Protein AF-A0A519V2R1-F1 (afdb_monomer_lite)

Foldseek 3Di:
DDPQQKAKDWDWDAPPVRDTWIKIWIWGKDWDWDDDPNAIWTKIKTFTHDIDTPDDDDPVPDDAFGKIWMWTDHPPDDATDTDWIWGQDPVRDIDIDDDPDDDFDALVRPDLVNVVSHDPCPDPVNCLSPPDDPDDDDPPDDDDDDDDDDDDDDDDDPPRPDPDLVAEAEAEEEAFALPPPPQNLLSVLVCVVVLVVVVLLCVLQVHHYHYHYQYDPSQFPVSVVCSLQVDAHAQQYEYEYEYDDAWEAEPVPVVQFWTWRASDPDPPDDRVVTTDTLVNSVVSNQPHNYFYYEAEYQYEHEHDRDDAEEDDDDRHHDHYNYGDRSNVSCCPNRPHGDYHHYYQYTHRGHWYAHNPRRTPRD

pLDDT: mean 84.49, std 18.53, range [26.02, 98.88]

Sequence (362 aa):
RYENKTGFIRVKYYNTKKQYRVVNMDFVEEESKRDINGVLYDALKFVGKNPSFILGGDEETEAYNPDYIWFCKLPSQKDYRPWGVTSPDADGSVTQGTIISVKILNTSELTESYVHSFFRTDEAFYINLFKKPTAILTSNKPNTTPTKPNTNLNKPNTSSTTQTTTGASLKLIIVANTLDARIGVTCQLDIDRVKKTFKDIAVALNLNFVYTEVKGVEFNKTNLLNAVNNVTSKNSDIIVFCYTGHGYHFENDMQNPYPQMDMRTSPKQDAAANTVNVTEVYGKLKTQSAHLKLILTDCCNTILDEQKMFSKSFASTMRSNIQWSKSNCENLFLRQSGVVVASAASIGEIARCNLEYGGYFL

Structure (mmCIF, N/CA/C/O backbone):
data_AF-A0A519V2R1-F1
#
_entry.id   AF-A0A519V2R1-F1
#
loop_
_atom_site.group_PDB
_atom_site.id
_atom_site.type_symbol
_atom_site.label_atom_id
_atom_site.label_alt_id
_atom_site.label_comp_id
_atom_site.label_asym_id
_atom_site.label_entity_id
_atom_site.label_seq_id
_atom_site.pdbx_PDB_ins_code
_atom_site.Cartn_x
_atom_site.Cartn_y
_atom_site.Cartn_z
_atom_site.occupancy
_atom_site.B_iso_or_equiv
_atom_site.auth_seq_id
_atom_site.auth_comp_id
_atom_site.auth_asym_id
_atom_site.auth_atom_id
_atom_site.pdbx_PDB_model_num
ATOM 1 N N . ARG A 1 1 ? -2.154 -4.024 14.558 1.00 78.25 1 ARG A N 1
ATOM 2 C CA . ARG A 1 1 ? -0.722 -4.332 14.353 1.00 78.25 1 ARG A CA 1
ATOM 3 C C . ARG A 1 1 ? -0.227 -3.470 13.212 1.00 78.25 1 ARG A C 1
ATOM 5 O O . ARG A 1 1 ? -0.861 -3.471 12.165 1.00 78.25 1 ARG A O 1
ATOM 12 N N . TYR A 1 2 ? 0.837 -2.729 13.448 1.00 78.06 2 TYR A N 1
ATOM 13 C CA . TYR A 1 2 ? 1.528 -1.881 12.492 1.00 78.06 2 TYR A CA 1
ATOM 14 C C . TYR A 1 2 ? 2.815 -2.581 12.034 1.00 78.06 2 TYR A C 1
ATOM 16 O O . TYR A 1 2 ? 3.274 -3.531 12.670 1.00 78.06 2 TYR A O 1
ATOM 24 N N . GLU A 1 3 ? 3.400 -2.125 10.929 1.00 68.25 3 GLU A N 1
ATOM 25 C CA . GLU A 1 3 ? 4.590 -2.752 10.329 1.00 68.25 3 GLU A CA 1
ATOM 26 C C . GLU A 1 3 ? 5.854 -2.585 11.178 1.00 68.25 3 GLU A C 1
ATOM 28 O O . GLU A 1 3 ? 6.748 -3.425 11.151 1.00 68.25 3 GLU A O 1
ATOM 33 N N . ASN A 1 4 ? 5.895 -1.553 12.020 1.00 76.50 4 ASN A N 1
ATOM 34 C CA . ASN A 1 4 ? 6.987 -1.285 12.954 1.00 76.50 4 ASN A CA 1
ATOM 35 C C . ASN A 1 4 ? 6.969 -2.191 14.206 1.00 76.50 4 ASN A C 1
ATOM 37 O O . ASN A 1 4 ? 7.526 -1.807 15.231 1.00 76.50 4 ASN A O 1
ATOM 41 N N . LYS A 1 5 ? 6.308 -3.358 14.152 1.00 87.56 5 LYS A N 1
ATOM 42 C CA . LYS A 1 5 ? 6.183 -4.310 15.273 1.00 87.56 5 LYS A CA 1
ATOM 43 C C . LYS A 1 5 ? 5.445 -3.758 16.500 1.00 87.56 5 LYS A C 1
ATOM 45 O O . LYS A 1 5 ? 5.609 -4.272 17.603 1.00 87.56 5 LYS A O 1
ATOM 50 N N . THR A 1 6 ? 4.605 -2.741 16.319 1.00 91.69 6 THR A N 1
ATOM 51 C CA . THR A 1 6 ? 3.750 -2.204 17.388 1.00 91.69 6 THR A CA 1
ATOM 52 C C . THR A 1 6 ? 2.267 -2.331 17.047 1.00 91.69 6 THR A C 1
ATOM 54 O O . THR A 1 6 ? 1.880 -2.798 15.972 1.00 91.69 6 THR A O 1
ATOM 57 N N . GLY A 1 7 ? 1.392 -1.946 17.962 1.00 91.62 7 GLY A N 1
ATOM 58 C CA . GLY A 1 7 ? -0.043 -1.889 17.725 1.00 91.62 7 GLY A CA 1
ATOM 59 C C . GLY A 1 7 ? -0.798 -1.675 19.020 1.00 91.62 7 GLY A C 1
ATOM 60 O O . GLY A 1 7 ? -0.204 -1.285 20.015 1.00 91.62 7 GLY A O 1
ATOM 61 N N . PHE A 1 8 ? -2.095 -1.970 19.001 1.00 94.19 8 PHE A N 1
ATOM 62 C CA . PHE A 1 8 ? -2.920 -1.973 20.200 1.00 94.19 8 PHE A CA 1
ATOM 63 C C . PHE A 1 8 ? -3.761 -3.252 20.291 1.00 94.19 8 PHE A C 1
ATOM 65 O O . PHE A 1 8 ? -4.047 -3.901 19.277 1.00 94.19 8 PHE A O 1
ATOM 72 N N . ILE A 1 9 ? -4.150 -3.597 21.515 1.00 94.69 9 ILE A N 1
ATOM 73 C CA . ILE A 1 9 ? -5.077 -4.667 21.884 1.00 94.69 9 ILE A CA 1
ATOM 74 C C . ILE A 1 9 ? -6.213 -4.029 22.688 1.00 94.69 9 ILE A C 1
ATOM 76 O O . ILE A 1 9 ? -5.981 -3.127 23.494 1.00 94.69 9 ILE A O 1
ATOM 80 N N . ARG A 1 10 ? -7.446 -4.506 22.484 1.00 94.44 10 ARG A N 1
ATOM 81 C CA . ARG A 1 10 ? -8.581 -4.157 23.345 1.00 94.44 10 ARG A CA 1
ATOM 82 C C . ARG A 1 10 ? -9.112 -5.380 24.051 1.00 94.44 10 ARG A C 1
ATOM 84 O O . ARG A 1 10 ? -9.439 -6.372 23.400 1.00 94.44 10 ARG A O 1
ATOM 91 N N . VAL A 1 11 ? -9.227 -5.279 25.368 1.00 94.31 11 VAL A N 1
ATOM 92 C CA . VAL A 1 11 ? -9.716 -6.361 26.215 1.00 94.31 11 VAL A CA 1
ATOM 93 C C . VAL A 1 11 ? -11.026 -5.943 26.850 1.00 94.31 11 VAL A C 1
ATOM 95 O O . VAL A 1 11 ? -11.118 -4.937 27.549 1.00 94.31 11 VAL A O 1
ATOM 98 N N . LYS A 1 12 ? -12.049 -6.746 26.583 1.00 93.69 12 LYS A N 1
ATOM 99 C CA . LYS A 1 12 ? -13.360 -6.674 27.214 1.00 93.69 12 LYS A CA 1
ATOM 100 C C . LYS A 1 12 ? -13.409 -7.739 28.299 1.00 93.69 12 LYS A C 1
ATOM 102 O O . LYS A 1 12 ? -13.231 -8.915 27.987 1.00 93.69 12 LYS A O 1
ATOM 107 N N . TYR A 1 13 ? -13.687 -7.353 29.540 1.00 91.94 13 TYR A N 1
ATOM 108 C CA . TYR A 1 13 ? -13.748 -8.297 30.655 1.00 91.94 13 TYR A CA 1
ATOM 109 C C . TYR A 1 13 ? -14.750 -7.868 31.733 1.00 91.94 13 TYR A C 1
ATOM 111 O O . TYR A 1 13 ? -15.315 -6.773 31.697 1.00 91.94 13 TYR A O 1
ATOM 119 N N . TYR A 1 14 ? -14.982 -8.770 32.686 1.00 91.06 14 TYR A N 1
ATOM 120 C CA . TYR A 1 14 ? -15.698 -8.481 33.923 1.00 91.06 14 TYR A CA 1
ATOM 121 C C . TYR A 1 14 ? -14.719 -8.588 35.088 1.00 91.06 14 TYR A C 1
ATOM 123 O O . TYR A 1 14 ? -14.021 -9.594 35.206 1.00 91.06 14 TYR A O 1
ATOM 131 N N . ASN A 1 15 ? -14.663 -7.565 35.941 1.00 87.75 15 ASN A N 1
ATOM 132 C CA . ASN A 1 15 ? -13.827 -7.615 37.142 1.00 87.75 15 ASN A CA 1
ATOM 133 C C . ASN A 1 15 ? -14.419 -8.572 38.199 1.00 87.75 15 ASN A C 1
ATOM 135 O O . ASN A 1 15 ? -15.508 -9.131 38.035 1.00 87.75 15 ASN A O 1
ATOM 139 N N . THR A 1 16 ? -13.731 -8.730 39.331 1.00 86.12 16 THR A N 1
ATOM 140 C CA . THR A 1 16 ? -14.173 -9.585 40.451 1.00 86.12 16 THR A CA 1
ATOM 141 C C . THR A 1 16 ? -15.534 -9.179 41.030 1.00 86.12 16 THR A C 1
ATOM 143 O O . THR A 1 16 ? -16.254 -10.016 41.571 1.00 86.12 16 THR A O 1
ATOM 146 N N . LYS A 1 17 ? -15.936 -7.916 40.851 1.00 89.00 17 LYS A N 1
ATOM 147 C CA . LYS A 1 17 ? -17.248 -7.372 41.234 1.00 89.00 17 LYS A CA 1
ATOM 148 C C . LYS A 1 17 ? -18.313 -7.542 40.137 1.00 89.00 17 LYS A C 1
ATOM 150 O O . LYS A 1 17 ? -19.390 -6.961 40.244 1.00 89.00 17 LYS A O 1
ATOM 155 N N . LYS A 1 18 ? -18.032 -8.315 39.079 1.00 90.62 18 LYS A N 1
ATOM 156 C CA . LYS A 1 18 ? -18.889 -8.520 37.892 1.00 90.62 18 LYS A CA 1
ATOM 157 C C . LYS A 1 18 ? -19.226 -7.232 37.141 1.00 90.62 18 LYS A C 1
ATOM 159 O O . LYS A 1 18 ? -20.238 -7.155 36.445 1.00 90.62 18 LYS A O 1
ATOM 164 N N . GLN A 1 19 ? -18.386 -6.213 37.262 1.00 89.75 19 GLN A N 1
ATOM 165 C CA . GLN A 1 19 ? -18.579 -4.962 36.552 1.00 89.75 19 GLN A CA 1
ATOM 166 C C . GLN A 1 19 ? -17.915 -5.041 35.185 1.00 89.75 19 GLN A C 1
ATOM 168 O O . GLN A 1 19 ? -16.796 -5.534 35.047 1.00 89.75 19 GLN A O 1
ATOM 173 N N . TYR A 1 20 ? -18.628 -4.539 34.183 1.00 90.38 20 TYR A N 1
ATOM 174 C CA . TYR A 1 20 ? -18.157 -4.497 32.811 1.00 90.38 20 TYR A CA 1
ATOM 175 C C . TYR A 1 20 ? -17.004 -3.501 32.653 1.00 90.38 20 TYR A C 1
ATOM 177 O O . TYR A 1 20 ? -17.078 -2.383 33.179 1.00 90.38 20 TYR A O 1
ATOM 185 N N . ARG A 1 21 ? -15.951 -3.913 31.943 1.00 92.50 21 ARG A N 1
ATOM 186 C CA . ARG A 1 21 ? -14.757 -3.108 31.680 1.00 92.50 21 ARG A CA 1
ATOM 187 C C . ARG A 1 21 ? -14.255 -3.306 30.257 1.00 92.50 21 ARG A C 1
ATOM 189 O O . ARG A 1 21 ? -14.349 -4.403 29.698 1.00 92.50 21 ARG A O 1
ATOM 196 N N . VAL A 1 22 ? -13.680 -2.243 29.703 1.00 94.44 22 VAL A N 1
ATOM 197 C CA . VAL A 1 22 ? -12.947 -2.281 28.436 1.00 94.44 22 VAL A CA 1
ATOM 198 C C . VAL A 1 22 ? -11.629 -1.543 28.612 1.00 94.44 22 VAL A C 1
ATOM 200 O O . VAL A 1 22 ? -11.628 -0.380 29.008 1.00 94.44 22 VAL A O 1
ATOM 203 N N . VAL A 1 23 ? -10.524 -2.211 28.295 1.00 94.50 23 VAL A N 1
ATOM 204 C CA . VAL A 1 23 ? -9.164 -1.669 28.386 1.00 94.50 23 VAL A CA 1
ATOM 205 C C . VAL A 1 23 ? -8.539 -1.619 27.001 1.00 94.50 23 VAL A C 1
ATOM 207 O O . VAL A 1 23 ? -8.662 -2.563 26.218 1.00 94.50 23 VAL A O 1
ATOM 210 N N . ASN A 1 24 ? -7.871 -0.511 26.707 1.00 95.12 24 ASN A N 1
ATOM 211 C CA . ASN A 1 24 ? -6.932 -0.363 25.609 1.00 95.12 24 ASN A CA 1
ATOM 212 C C . ASN A 1 24 ? -5.519 -0.598 26.135 1.00 95.12 24 ASN A C 1
ATOM 214 O O . ASN A 1 24 ? -5.181 -0.105 27.201 1.00 95.12 24 ASN A O 1
ATOM 218 N N . MET A 1 25 ? -4.674 -1.280 25.377 1.00 95.56 25 MET A N 1
ATOM 219 C CA . MET A 1 25 ? -3.240 -1.332 25.654 1.00 95.56 25 MET A CA 1
ATOM 220 C C . MET A 1 25 ? -2.474 -1.287 24.340 1.00 95.56 25 MET A C 1
ATOM 222 O O . MET A 1 25 ? -2.908 -1.879 23.349 1.00 95.56 25 MET A O 1
ATOM 226 N N . ASP A 1 26 ? -1.334 -0.610 24.333 1.00 96.50 26 ASP A N 1
ATOM 227 C CA . ASP A 1 26 ? -0.376 -0.729 23.240 1.00 96.50 26 ASP A CA 1
ATOM 228 C C . ASP A 1 26 ? 0.306 -2.097 23.311 1.00 96.50 26 ASP A C 1
ATOM 230 O O . ASP A 1 26 ? 0.249 -2.780 24.333 1.00 96.50 26 ASP A O 1
ATOM 234 N N . PHE A 1 27 ? 0.984 -2.518 22.249 1.00 96.25 27 PHE A N 1
ATOM 235 C CA . PHE A 1 27 ? 1.892 -3.654 22.334 1.00 96.25 27 PHE A CA 1
ATOM 236 C C . PHE A 1 27 ? 3.161 -3.459 21.521 1.00 96.25 27 PHE A C 1
ATOM 238 O O . PHE A 1 27 ? 3.173 -2.747 20.514 1.00 96.25 27 PHE A O 1
ATOM 245 N N . VAL A 1 28 ? 4.204 -4.175 21.939 1.00 96.06 28 VAL A N 1
ATOM 246 C CA . VAL A 1 28 ? 5.404 -4.445 21.141 1.00 96.06 28 VAL A CA 1
ATOM 247 C C . VAL A 1 28 ? 5.453 -5.934 20.826 1.00 96.06 28 VAL A C 1
ATOM 249 O O . VAL A 1 28 ? 5.119 -6.776 21.659 1.00 96.06 28 VAL A O 1
ATOM 252 N N . GLU A 1 29 ? 5.818 -6.262 19.598 1.00 94.31 29 GLU A N 1
ATOM 253 C CA . GLU A 1 29 ? 5.931 -7.631 19.124 1.00 94.31 29 GLU A CA 1
ATOM 254 C C . GLU A 1 29 ? 7.329 -8.209 19.356 1.00 94.31 29 GLU A C 1
ATOM 256 O O . GLU A 1 29 ? 8.341 -7.614 18.984 1.00 94.31 29 GLU A O 1
ATOM 261 N N . GLU A 1 30 ? 7.362 -9.419 19.909 1.00 93.88 30 GLU A N 1
ATOM 262 C CA . GLU A 1 30 ? 8.569 -10.207 20.135 1.00 93.88 30 GLU A CA 1
ATOM 263 C C . GLU A 1 30 ? 8.452 -11.577 19.454 1.00 93.88 30 GLU A C 1
ATOM 265 O O . GLU A 1 30 ? 7.461 -12.293 19.616 1.00 93.88 30 GLU A O 1
ATOM 270 N N . GLU A 1 31 ? 9.487 -11.961 18.710 1.00 91.25 31 GLU A N 1
ATOM 271 C CA . GLU A 1 31 ? 9.606 -13.272 18.067 1.00 91.25 31 GLU A CA 1
ATOM 272 C C . GLU A 1 31 ? 10.554 -14.160 18.882 1.00 91.25 31 GLU A C 1
ATOM 274 O O . GLU A 1 31 ? 11.609 -13.719 19.334 1.00 91.25 31 GLU A O 1
ATOM 279 N N . SER A 1 32 ? 10.186 -15.423 19.080 1.00 90.50 32 SER A N 1
ATOM 280 C CA . SER A 1 32 ? 10.982 -16.401 19.828 1.00 90.50 32 SER A CA 1
ATOM 281 C C . SER A 1 32 ? 10.742 -17.821 19.310 1.00 90.50 32 SER A C 1
ATOM 283 O O . SER A 1 32 ? 9.918 -18.048 18.423 1.00 90.50 32 SER A O 1
ATOM 285 N N . LYS A 1 33 ? 11.468 -18.795 19.861 1.00 89.00 33 LYS A N 1
ATOM 286 C CA . LYS A 1 33 ? 11.183 -20.223 19.686 1.00 89.00 33 LYS A CA 1
ATOM 287 C C . LYS A 1 33 ? 10.623 -20.774 20.993 1.00 89.00 33 LYS A C 1
ATOM 289 O O . LYS A 1 33 ? 11.124 -20.424 22.060 1.00 89.00 33 LYS A O 1
ATOM 294 N N . ARG A 1 34 ? 9.618 -21.646 20.922 1.00 83.06 34 ARG A N 1
ATOM 295 C CA . ARG A 1 34 ? 9.102 -22.375 22.091 1.00 83.06 34 ARG A CA 1
ATOM 296 C C . ARG A 1 34 ? 9.104 -23.870 21.841 1.00 83.06 34 ARG A C 1
ATOM 298 O O . ARG A 1 34 ? 8.565 -24.314 20.835 1.00 83.06 34 ARG A O 1
ATOM 305 N N . ASP A 1 35 ? 9.643 -24.626 22.786 1.00 84.12 35 ASP A N 1
ATOM 306 C CA . ASP A 1 35 ? 9.401 -26.062 22.859 1.00 84.12 35 ASP A CA 1
ATOM 307 C C . ASP A 1 35 ? 8.054 -26.299 23.550 1.00 84.12 35 ASP A C 1
ATOM 309 O O . ASP A 1 35 ? 7.806 -25.786 24.645 1.00 84.12 35 ASP A O 1
ATOM 313 N N . ILE A 1 36 ? 7.161 -27.020 22.876 1.00 78.00 36 ILE A N 1
ATOM 314 C CA . ILE A 1 36 ? 5.896 -27.475 23.441 1.00 78.00 36 ILE A CA 1
ATOM 315 C C . ILE A 1 36 ? 5.816 -28.977 23.180 1.00 78.00 36 ILE A C 1
ATOM 317 O O . ILE A 1 36 ? 5.598 -29.405 22.044 1.00 78.00 36 ILE A O 1
ATOM 321 N N . ASN A 1 37 ? 5.977 -29.767 24.243 1.00 82.69 37 ASN A N 1
ATOM 322 C CA . ASN A 1 37 ? 5.945 -31.231 24.214 1.00 82.69 37 ASN A CA 1
ATOM 323 C C . ASN A 1 37 ? 6.949 -31.853 23.219 1.00 82.69 37 ASN A C 1
ATOM 325 O O . ASN A 1 37 ? 6.609 -32.797 22.507 1.00 82.69 37 ASN A O 1
ATOM 329 N N . GLY A 1 38 ? 8.174 -31.320 23.144 1.00 83.00 38 GLY A N 1
ATOM 330 C CA . GLY A 1 38 ? 9.246 -31.827 22.280 1.00 83.00 38 GLY A CA 1
ATOM 331 C C . GLY A 1 38 ? 9.153 -31.370 20.823 1.00 83.00 38 GLY A C 1
ATOM 332 O O . GLY A 1 38 ? 9.919 -31.831 19.978 1.00 83.00 38 GLY A O 1
ATOM 333 N N . VAL A 1 39 ? 8.213 -30.475 20.505 1.00 83.88 39 VAL A N 1
ATOM 334 C CA . VAL A 1 39 ? 8.088 -29.855 19.184 1.00 83.88 39 VAL A CA 1
ATOM 335 C C . VAL A 1 39 ? 8.449 -28.381 19.299 1.00 83.88 39 VAL A C 1
ATOM 337 O O . VAL A 1 39 ? 7.884 -27.654 20.115 1.00 83.88 39 VAL A O 1
ATOM 340 N N . LEU A 1 40 ? 9.379 -27.931 18.456 1.00 87.88 40 LEU A N 1
ATOM 341 C CA . LEU A 1 40 ? 9.816 -26.541 18.415 1.00 87.88 40 LEU A CA 1
ATOM 342 C C . LEU A 1 40 ? 8.891 -25.708 17.516 1.00 87.88 40 LEU A C 1
ATOM 344 O O . LEU A 1 40 ? 8.848 -25.894 16.299 1.00 87.88 40 LEU A O 1
ATOM 348 N N . TYR A 1 41 ? 8.188 -24.759 18.119 1.00 88.81 41 TYR A N 1
ATOM 349 C CA . TYR A 1 41 ? 7.324 -23.798 17.447 1.00 88.81 41 TYR A CA 1
ATOM 350 C C . TYR A 1 41 ? 8.047 -22.471 17.253 1.00 88.81 41 TYR A C 1
ATOM 352 O O . TYR A 1 41 ? 8.799 -22.016 18.122 1.00 88.81 41 TYR A O 1
ATOM 360 N N . ASP A 1 42 ? 7.739 -21.800 16.146 1.00 91.38 42 ASP A N 1
ATOM 361 C CA . ASP A 1 42 ? 7.906 -20.355 16.086 1.00 91.38 42 ASP A CA 1
ATOM 362 C C . ASP A 1 42 ? 6.845 -19.712 16.977 1.00 91.38 42 ASP A C 1
ATOM 364 O O . ASP A 1 42 ? 5.658 -20.030 16.871 1.00 91.38 42 ASP A O 1
ATOM 368 N N . ALA A 1 43 ? 7.262 -18.802 17.849 1.00 92.56 43 ALA A N 1
ATOM 369 C CA . ALA A 1 43 ? 6.383 -18.081 18.752 1.00 92.56 43 ALA A CA 1
ATOM 370 C C . ALA A 1 43 ? 6.440 -16.578 18.469 1.00 92.56 43 ALA A C 1
ATOM 372 O O . ALA A 1 43 ? 7.507 -15.996 18.285 1.00 92.56 43 ALA A O 1
ATOM 373 N N . LEU A 1 44 ? 5.265 -15.963 18.456 1.00 93.44 44 LEU A N 1
ATOM 374 C CA . LEU A 1 44 ? 5.058 -14.529 18.353 1.00 93.44 44 LEU A CA 1
ATOM 375 C C . LEU A 1 44 ? 4.324 -14.081 19.611 1.00 93.44 44 LEU A C 1
ATOM 377 O O . LEU A 1 44 ? 3.300 -14.663 19.971 1.00 93.44 44 LEU A O 1
ATOM 381 N N . LYS A 1 45 ? 4.835 -13.060 20.284 1.00 94.12 45 LYS A N 1
ATOM 382 C CA . LYS A 1 45 ? 4.247 -12.510 21.502 1.00 94.12 45 LYS A CA 1
ATOM 383 C C . LYS A 1 45 ? 3.958 -11.033 21.293 1.00 94.12 45 LYS A C 1
ATOM 385 O O . LYS A 1 45 ? 4.865 -10.271 20.976 1.00 94.12 45 LYS A O 1
ATOM 390 N N . PHE A 1 46 ? 2.716 -10.621 21.511 1.00 95.75 46 PHE A N 1
ATOM 391 C CA . PHE A 1 46 ? 2.368 -9.211 21.659 1.00 95.75 46 PHE A CA 1
ATOM 392 C C . PHE A 1 46 ? 2.428 -8.863 23.138 1.00 95.75 46 PHE A C 1
ATOM 394 O O . PHE A 1 46 ? 1.598 -9.333 23.911 1.00 95.75 46 PHE A O 1
ATOM 401 N N . VAL A 1 47 ? 3.437 -8.089 23.528 1.00 95.62 47 VAL A N 1
A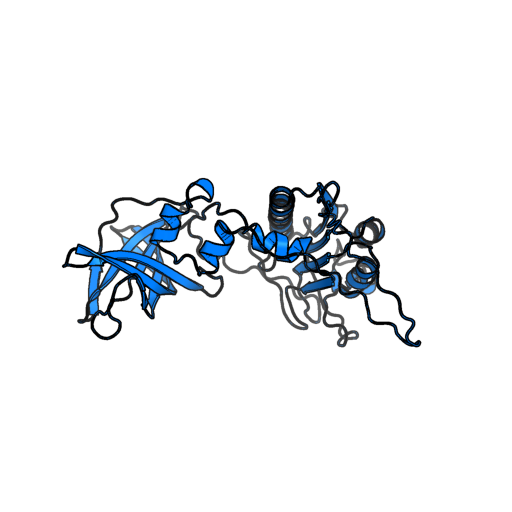TOM 402 C CA . VAL A 1 47 ? 3.665 -7.652 24.906 1.00 95.62 47 VAL A CA 1
ATOM 403 C C . VAL A 1 47 ? 2.875 -6.377 25.145 1.00 95.62 47 VAL A C 1
ATOM 405 O O . VAL A 1 47 ? 3.282 -5.323 24.654 1.00 95.62 47 VAL A O 1
ATOM 408 N N . GLY A 1 48 ? 1.767 -6.471 25.882 1.00 95.62 48 GLY A N 1
ATOM 409 C CA . GLY A 1 48 ? 0.961 -5.321 26.271 1.00 95.62 48 GLY A CA 1
ATOM 410 C C . GLY A 1 48 ? 1.772 -4.256 27.016 1.00 95.62 48 GLY A C 1
ATOM 411 O O . GLY A 1 48 ? 2.696 -4.561 27.778 1.00 95.62 48 GLY A O 1
ATOM 412 N N . LYS A 1 49 ? 1.421 -2.990 26.802 1.00 94.50 49 LYS A N 1
ATOM 413 C CA . LYS A 1 49 ? 2.014 -1.799 27.417 1.00 94.50 49 LYS A CA 1
ATOM 414 C C . LYS A 1 49 ? 0.934 -0.747 27.651 1.00 94.50 49 LYS A C 1
ATOM 416 O O . LYS A 1 49 ? -0.055 -0.705 26.926 1.00 94.50 49 LYS A O 1
ATOM 421 N N . ASN A 1 50 ? 1.166 0.120 28.635 1.00 93.50 50 ASN A N 1
ATOM 422 C CA . ASN A 1 50 ? 0.378 1.333 28.882 1.00 93.50 50 ASN A CA 1
ATOM 423 C C . ASN A 1 50 ? -1.148 1.099 28.872 1.00 93.50 50 ASN A C 1
ATOM 425 O O . ASN A 1 50 ? -1.852 1.707 28.062 1.00 93.50 50 ASN A O 1
ATOM 429 N N . PRO A 1 51 ? -1.673 0.180 29.702 1.00 93.31 51 PRO A N 1
ATOM 430 C CA . PRO A 1 51 ? -3.098 -0.086 29.708 1.00 93.31 51 PRO A CA 1
ATOM 431 C C . PRO A 1 51 ? -3.875 1.139 30.203 1.00 93.31 51 PRO A C 1
ATOM 433 O O . PRO A 1 51 ? -3.511 1.753 31.203 1.00 93.31 51 PRO A O 1
ATOM 436 N N . SER A 1 52 ? -4.959 1.473 29.511 1.00 92.19 52 SER A N 1
ATOM 437 C CA . SER A 1 52 ? -5.877 2.553 29.860 1.00 92.19 52 SER A CA 1
ATOM 438 C C . SER A 1 52 ? -7.324 2.109 29.690 1.00 92.19 52 SER A C 1
ATOM 440 O O . SER A 1 52 ? -7.671 1.350 28.779 1.00 92.19 52 SER A O 1
ATOM 442 N N . PHE A 1 53 ? -8.196 2.557 30.586 1.00 92.00 53 PHE A N 1
ATOM 443 C CA . PHE A 1 53 ? -9.603 2.195 30.533 1.00 92.00 53 PHE A CA 1
ATOM 444 C C . PHE A 1 53 ? -10.347 3.026 29.481 1.00 92.00 53 PHE A C 1
ATOM 446 O O . PHE A 1 53 ? -10.282 4.248 29.454 1.00 92.00 53 PHE A O 1
ATOM 453 N N . ILE A 1 54 ? -11.097 2.351 28.610 1.00 89.88 54 ILE A N 1
ATOM 454 C CA . ILE A 1 54 ? -12.022 2.987 27.659 1.00 89.88 54 ILE A CA 1
ATOM 455 C C . ILE A 1 54 ? -13.402 3.149 28.295 1.00 89.88 54 ILE A C 1
ATOM 457 O O . ILE A 1 54 ? -14.089 4.150 28.078 1.00 89.88 54 ILE A O 1
ATOM 461 N N . LEU A 1 55 ? -13.832 2.123 29.033 1.00 86.94 55 LEU A N 1
ATOM 462 C CA . LEU A 1 55 ? -15.133 2.074 29.682 1.00 86.94 55 LEU A CA 1
ATOM 463 C C . LEU A 1 55 ? -15.032 1.377 31.033 1.00 86.94 55 LEU A C 1
ATOM 465 O O . LEU A 1 55 ? -14.636 0.210 31.111 1.00 86.94 55 LEU A O 1
ATOM 469 N N . GLY A 1 56 ? -15.509 2.081 32.061 1.00 73.75 56 GLY A N 1
ATOM 470 C CA . GLY A 1 56 ? -15.422 1.653 33.452 1.00 73.75 56 GLY A CA 1
ATOM 471 C C . GLY A 1 56 ? -13.976 1.640 33.944 1.00 73.75 56 GLY A C 1
ATOM 472 O O . GLY A 1 56 ? -13.058 1.562 33.147 1.00 73.75 56 GLY A O 1
ATOM 473 N N . GLY A 1 57 ? -13.785 1.695 35.255 1.00 69.00 57 GLY A N 1
ATOM 474 C CA . GLY A 1 57 ? -12.469 1.901 35.854 1.00 69.00 57 GLY A CA 1
ATOM 475 C C . GLY A 1 57 ? -12.368 3.326 36.370 1.00 69.00 57 GLY A C 1
ATOM 476 O O . GLY A 1 57 ? -12.806 4.270 35.717 1.00 69.00 57 GLY A O 1
ATOM 477 N N . ASP A 1 58 ? -11.873 3.445 37.588 1.00 65.69 58 ASP A N 1
ATOM 478 C CA . ASP A 1 58 ? -11.438 4.706 38.159 1.00 65.69 58 ASP A CA 1
ATOM 479 C C . ASP A 1 58 ? -9.916 4.707 38.012 1.00 65.69 58 ASP A C 1
ATOM 481 O O . ASP A 1 58 ? -9.252 3.846 38.592 1.00 65.69 58 ASP A O 1
ATOM 485 N N . GLU A 1 59 ? -9.385 5.591 37.162 1.00 58.94 59 GLU A N 1
ATOM 486 C CA . GLU A 1 59 ? -7.953 5.636 36.821 1.00 58.94 59 GLU A CA 1
ATOM 487 C C . GLU A 1 59 ? -7.067 5.835 38.062 1.00 58.94 59 GLU A C 1
ATOM 489 O O . GLU A 1 59 ? -5.891 5.476 38.038 1.00 58.94 59 GLU A O 1
ATOM 494 N N . GLU A 1 60 ? -7.634 6.346 39.160 1.00 59.59 60 GLU A N 1
ATOM 495 C CA . GLU A 1 60 ? -6.927 6.546 40.424 1.00 59.59 60 GLU A CA 1
ATOM 496 C C . GLU A 1 60 ? -6.882 5.289 41.312 1.00 59.59 60 GLU A C 1
ATOM 498 O O . GLU A 1 60 ? -6.036 5.209 42.205 1.00 59.59 60 GLU A O 1
ATOM 503 N N . THR A 1 61 ? -7.758 4.295 41.099 1.00 65.62 61 THR A N 1
ATOM 504 C CA . THR A 1 61 ? -7.926 3.167 42.043 1.00 65.62 61 THR A CA 1
ATOM 505 C C . THR A 1 61 ? -7.944 1.770 41.422 1.00 65.62 61 THR A C 1
ATOM 507 O O . THR A 1 61 ? -7.654 0.796 42.122 1.00 65.62 61 THR A O 1
ATOM 510 N N . GLU A 1 62 ? -8.242 1.627 40.129 1.00 76.00 62 GLU A N 1
ATOM 511 C CA . GLU A 1 62 ? -8.194 0.345 39.419 1.00 76.00 62 GLU A CA 1
ATOM 512 C C . GLU A 1 62 ? -7.012 0.328 38.437 1.00 76.00 62 GLU A C 1
ATOM 514 O O . GLU A 1 62 ? -6.953 1.115 37.498 1.00 76.00 62 GLU A O 1
ATOM 519 N N . ALA A 1 63 ? -6.082 -0.612 38.629 1.00 82.06 63 ALA A N 1
ATOM 520 C CA . ALA A 1 63 ? -4.998 -0.886 37.688 1.00 82.06 63 ALA A CA 1
ATOM 521 C C . ALA A 1 63 ? -5.308 -2.137 36.853 1.00 82.06 63 ALA A C 1
ATOM 523 O O . ALA A 1 63 ? -5.970 -3.069 37.317 1.00 82.06 63 ALA A O 1
ATOM 524 N N . TYR A 1 64 ? -4.802 -2.169 35.622 1.00 88.31 64 TYR A N 1
ATOM 525 C CA . TYR A 1 64 ? -4.861 -3.337 34.749 1.00 88.31 64 TYR A CA 1
ATOM 526 C C . TYR A 1 64 ? -3.443 -3.813 34.449 1.00 88.31 64 TYR A C 1
ATOM 528 O O . TYR A 1 64 ? -2.607 -3.020 34.020 1.00 88.31 64 TYR A O 1
ATOM 536 N N . ASN A 1 65 ? -3.167 -5.101 34.641 1.00 89.69 65 ASN A N 1
ATOM 537 C CA . ASN A 1 65 ? -1.876 -5.663 34.266 1.00 89.69 65 ASN A CA 1
ATOM 538 C C . ASN A 1 65 ? -1.865 -5.942 32.758 1.00 89.69 65 ASN A C 1
ATOM 540 O O . ASN A 1 65 ? -2.759 -6.628 32.267 1.00 89.69 65 ASN A O 1
ATOM 544 N N . PRO A 1 66 ? -0.894 -5.420 31.996 1.00 92.25 66 PRO A N 1
ATOM 545 C CA . PRO A 1 66 ? -0.912 -5.535 30.545 1.00 92.25 66 PRO A CA 1
ATOM 546 C C . PRO A 1 66 ? -0.716 -6.987 30.092 1.00 92.25 66 PRO A C 1
ATOM 548 O O . PRO A 1 66 ? 0.315 -7.599 30.365 1.00 92.25 66 PRO A O 1
ATOM 551 N N . ASP A 1 67 ? -1.687 -7.520 29.354 1.00 94.81 67 ASP A N 1
ATOM 552 C CA . ASP A 1 67 ? -1.655 -8.903 28.882 1.00 94.81 67 ASP A CA 1
ATOM 553 C C . ASP A 1 67 ? -0.597 -9.140 27.807 1.00 94.81 67 ASP A C 1
ATOM 555 O O . ASP A 1 67 ? -0.277 -8.271 26.991 1.00 94.81 67 ASP A O 1
ATOM 559 N N . TYR A 1 68 ? -0.124 -10.382 27.737 1.00 94.69 68 TYR A N 1
ATOM 560 C CA . TYR A 1 68 ? 0.640 -10.892 26.610 1.00 94.69 68 TYR A CA 1
ATOM 561 C C . TYR A 1 68 ? -0.218 -11.841 25.785 1.00 94.69 68 TYR A C 1
ATOM 563 O O . TYR A 1 68 ? -0.719 -12.848 26.294 1.00 94.69 68 TYR A O 1
ATOM 571 N N . ILE A 1 69 ? -0.347 -11.553 24.491 1.00 95.00 69 ILE A N 1
ATOM 572 C CA . ILE A 1 69 ? -1.063 -12.415 23.548 1.00 95.00 69 ILE A CA 1
ATOM 573 C C . ILE A 1 69 ? -0.041 -13.234 22.773 1.00 95.00 69 ILE A C 1
ATOM 575 O O . ILE A 1 69 ? 0.816 -12.689 22.076 1.00 95.00 69 ILE A O 1
ATOM 579 N N . TRP A 1 70 ? -0.137 -14.550 22.898 1.00 93.56 70 TRP A N 1
ATOM 580 C CA . TRP A 1 70 ? 0.779 -15.497 22.287 1.00 93.56 70 TRP A CA 1
ATOM 581 C C . TRP A 1 70 ? 0.170 -16.119 21.046 1.00 93.56 70 TRP A C 1
ATOM 583 O O . TRP A 1 70 ? -0.983 -16.560 21.045 1.00 93.56 70 TRP A O 1
ATOM 593 N N . PHE A 1 71 ? 0.996 -16.244 20.019 1.00 93.69 71 PHE A N 1
ATOM 594 C CA . PHE A 1 71 ? 0.703 -16.996 18.818 1.00 93.69 71 PHE A CA 1
ATOM 595 C C . PHE A 1 71 ? 1.837 -17.977 18.555 1.00 93.69 71 PHE A C 1
ATOM 597 O O . PHE A 1 71 ? 3.008 -17.655 18.753 1.00 93.69 71 PHE A O 1
ATOM 604 N N . CYS A 1 72 ? 1.496 -19.161 18.062 1.00 91.56 72 CYS A N 1
ATOM 605 C CA . CYS A 1 72 ? 2.467 -20.177 17.686 1.00 91.56 72 CYS A CA 1
ATOM 606 C C . CYS A 1 72 ? 2.238 -20.634 16.250 1.00 91.56 72 CYS A C 1
ATOM 608 O O . CYS A 1 72 ? 1.120 -20.582 15.728 1.00 91.56 72 CYS A O 1
ATOM 610 N N . LYS A 1 73 ? 3.318 -21.084 15.617 1.00 90.12 73 LYS A N 1
ATOM 611 C CA . LYS A 1 73 ? 3.312 -21.604 14.256 1.00 90.12 73 LYS A CA 1
ATOM 612 C C . LYS A 1 73 ? 4.209 -22.831 14.161 1.00 90.12 73 LYS A C 1
ATOM 614 O O . LYS A 1 73 ? 5.366 -22.791 14.578 1.00 90.12 73 LYS A O 1
ATOM 619 N N . LEU A 1 74 ? 3.670 -23.916 13.609 1.00 83.88 74 LEU A N 1
ATOM 620 C CA . LEU A 1 74 ? 4.484 -25.064 13.202 1.00 83.88 74 LEU A CA 1
ATOM 621 C C . LEU A 1 74 ? 5.294 -24.723 11.943 1.00 83.88 74 LEU A C 1
ATOM 623 O O . LEU A 1 74 ? 4.801 -23.963 11.111 1.00 83.88 74 LEU A O 1
ATOM 627 N N . PRO A 1 75 ? 6.462 -25.351 11.717 1.00 78.44 75 PRO A N 1
ATOM 628 C CA . PRO A 1 75 ? 7.245 -25.134 10.496 1.00 78.44 75 PRO A CA 1
ATOM 629 C C . PRO A 1 75 ? 6.461 -25.350 9.189 1.00 78.44 75 PRO A C 1
ATOM 631 O O . PRO A 1 75 ? 6.744 -24.707 8.185 1.00 78.44 75 PRO A O 1
ATOM 634 N N . SER A 1 76 ? 5.456 -26.231 9.199 1.00 80.44 76 SER A N 1
ATOM 635 C CA . SER A 1 76 ? 4.591 -26.523 8.047 1.00 80.44 76 SER A CA 1
ATOM 636 C C . SER A 1 76 ? 3.441 -25.528 7.845 1.00 80.44 76 SER A C 1
ATOM 638 O O . SER A 1 76 ? 2.747 -25.587 6.831 1.00 80.44 76 SER A O 1
ATOM 640 N N . GLN A 1 77 ? 3.194 -24.632 8.802 1.00 82.12 77 GLN A N 1
ATOM 641 C CA . GLN A 1 77 ? 2.100 -23.668 8.745 1.00 82.12 77 GLN A CA 1
ATOM 642 C C . GLN A 1 77 ? 2.583 -22.330 8.184 1.00 82.12 77 GLN A C 1
ATOM 644 O O . GLN A 1 77 ? 3.660 -21.838 8.521 1.00 82.12 77 GLN A O 1
ATOM 649 N N . LYS A 1 78 ? 1.741 -21.706 7.353 1.00 81.62 78 LYS A N 1
ATOM 650 C CA . LYS A 1 78 ? 2.008 -20.368 6.814 1.00 81.62 78 LYS A CA 1
ATOM 651 C C . LYS A 1 78 ? 1.863 -19.283 7.882 1.00 81.62 78 LYS A C 1
ATOM 653 O O . LYS A 1 78 ? 2.773 -18.478 8.068 1.00 81.62 78 LYS A O 1
ATOM 658 N N . ASP A 1 79 ? 0.750 -19.312 8.611 1.00 87.06 79 ASP A N 1
ATOM 659 C CA . ASP A 1 79 ? 0.361 -18.256 9.545 1.00 87.06 79 ASP A CA 1
ATOM 660 C C . ASP A 1 79 ? 0.449 -18.700 11.009 1.00 87.06 79 ASP A C 1
ATOM 662 O O . ASP A 1 79 ? 0.098 -19.830 11.358 1.00 87.06 79 ASP A O 1
ATOM 666 N N . TYR A 1 80 ? 0.854 -17.768 11.871 1.00 90.25 80 TYR A N 1
ATOM 667 C CA . TYR A 1 80 ? 0.775 -17.904 13.322 1.00 90.25 80 TYR A CA 1
ATOM 668 C C . TYR A 1 80 ? -0.687 -17.940 13.775 1.00 90.25 80 TYR A C 1
ATOM 670 O O . TYR A 1 80 ? -1.521 -17.149 13.315 1.00 90.25 80 TYR A O 1
ATOM 678 N N . ARG A 1 81 ? -0.991 -18.841 14.714 1.00 89.94 81 ARG A N 1
ATOM 679 C CA . ARG A 1 81 ? -2.327 -19.020 15.298 1.00 89.94 81 ARG A CA 1
ATOM 680 C C . ARG A 1 81 ? -2.326 -18.656 16.780 1.00 89.94 81 ARG A C 1
ATOM 682 O O . ARG A 1 81 ? -1.323 -18.928 17.439 1.00 89.94 81 ARG A O 1
ATOM 689 N N . PRO A 1 82 ? -3.418 -18.078 17.317 1.00 91.81 82 PRO A N 1
ATOM 690 C CA . PRO A 1 82 ? -3.520 -17.802 18.746 1.00 91.81 82 PRO A CA 1
ATOM 691 C C . PRO A 1 82 ? -3.266 -19.063 19.570 1.00 91.81 82 PRO A C 1
ATOM 693 O O . PRO A 1 82 ? -3.816 -20.123 19.273 1.00 91.81 82 PRO A O 1
ATOM 696 N N . TRP A 1 83 ? -2.414 -18.931 20.581 1.00 91.19 83 TRP A N 1
ATOM 697 C CA . TRP A 1 83 ? -1.959 -20.032 21.426 1.00 91.19 83 TRP A CA 1
ATOM 698 C C . TRP A 1 83 ? -2.322 -19.825 22.894 1.00 91.19 83 TRP A C 1
ATOM 700 O O . TRP A 1 83 ? -2.757 -20.761 23.559 1.00 91.19 83 TRP A O 1
ATOM 710 N N . GLY A 1 84 ? -2.185 -18.601 23.405 1.00 92.19 84 GLY A N 1
ATOM 711 C CA . GLY A 1 84 ? -2.478 -18.314 24.803 1.00 92.19 84 GLY A CA 1
ATOM 712 C C . GLY A 1 84 ? -2.556 -16.826 25.097 1.00 92.19 84 GLY A C 1
ATOM 713 O O . GLY A 1 84 ? -2.091 -15.996 24.319 1.00 92.19 84 GLY A O 1
ATOM 714 N N . VAL A 1 85 ? -3.126 -16.506 26.251 1.00 94.31 85 VAL A N 1
ATOM 715 C CA . VAL A 1 85 ? -3.062 -15.176 26.859 1.00 94.31 85 VAL A CA 1
ATOM 716 C C . VAL A 1 85 ? -2.434 -15.353 28.229 1.00 94.31 85 VAL A C 1
ATOM 718 O O . VAL A 1 85 ? -2.839 -16.253 28.964 1.00 94.31 85 VAL A O 1
ATOM 721 N N . THR A 1 86 ? -1.430 -14.547 28.555 1.00 94.00 86 THR A N 1
ATOM 722 C CA . THR A 1 86 ? -0.817 -14.550 29.887 1.00 94.00 86 THR A CA 1
ATOM 723 C C . THR A 1 86 ? -0.844 -13.154 30.470 1.00 94.00 86 THR A C 1
ATOM 725 O O . THR A 1 86 ? -0.430 -12.222 29.785 1.00 94.00 86 THR A O 1
ATOM 728 N N . SER A 1 87 ? -1.243 -13.024 31.725 1.00 91.00 87 SER A N 1
ATOM 729 C CA . SER A 1 87 ? -1.238 -11.753 32.445 1.00 91.00 87 SER A CA 1
ATOM 730 C C . SER A 1 87 ? -0.092 -11.779 33.458 1.00 91.00 87 SER A C 1
ATOM 732 O O . SER A 1 87 ? -0.001 -12.744 34.221 1.00 91.00 87 SER A O 1
ATOM 734 N N . PRO A 1 88 ? 0.820 -10.792 33.452 1.00 88.69 88 PRO A N 1
ATOM 735 C CA . PRO A 1 88 ? 1.814 -10.665 34.505 1.00 88.69 88 PRO A CA 1
ATOM 736 C C . PRO A 1 88 ? 1.130 -10.229 35.805 1.00 88.69 88 PRO A C 1
ATOM 738 O O . PRO A 1 88 ? 0.313 -9.311 35.806 1.00 88.69 88 PRO A O 1
ATOM 741 N N . ASP A 1 89 ? 1.463 -10.882 36.906 1.00 82.81 89 ASP A N 1
ATOM 742 C CA . ASP A 1 89 ? 1.026 -10.522 38.248 1.00 82.81 89 ASP A CA 1
ATOM 743 C C . ASP A 1 89 ? 1.997 -9.504 38.874 1.00 82.81 89 ASP A C 1
ATOM 745 O O . ASP A 1 89 ? 3.100 -9.268 38.372 1.00 82.81 89 ASP A O 1
ATOM 749 N N . ALA A 1 90 ? 1.586 -8.856 39.970 1.00 77.94 90 ALA A N 1
ATOM 750 C CA . ALA A 1 90 ? 2.365 -7.783 40.603 1.00 77.94 90 ALA A CA 1
ATOM 751 C C . ALA A 1 90 ? 3.739 -8.248 41.127 1.00 77.94 90 ALA A C 1
ATOM 753 O O . ALA A 1 90 ? 4.659 -7.443 41.261 1.00 77.94 90 ALA A O 1
ATOM 754 N N . ASP A 1 91 ? 3.880 -9.542 41.409 1.00 82.06 91 ASP A N 1
ATOM 755 C CA . ASP A 1 91 ? 5.118 -10.188 41.849 1.00 82.06 91 ASP A CA 1
ATOM 756 C C . ASP A 1 91 ? 6.008 -10.666 40.684 1.00 82.06 91 ASP A C 1
ATOM 758 O O . ASP A 1 91 ? 7.075 -11.237 40.908 1.00 82.06 91 ASP A O 1
ATOM 762 N N . GLY A 1 92 ? 5.586 -10.429 39.437 1.00 78.06 92 GLY A N 1
ATOM 763 C CA . GLY A 1 92 ? 6.287 -10.853 38.227 1.00 78.06 92 GLY A CA 1
ATOM 764 C C . GLY A 1 92 ? 5.997 -12.292 37.797 1.00 78.06 92 GLY A C 1
ATOM 765 O O . GLY A 1 92 ? 6.527 -12.724 36.768 1.00 78.06 92 GLY A O 1
ATOM 766 N N . SER A 1 93 ? 5.158 -13.033 38.529 1.00 86.62 93 SER A N 1
ATOM 767 C CA . SER A 1 93 ? 4.631 -14.309 38.044 1.00 86.62 93 SER A CA 1
ATOM 768 C C . SER A 1 93 ? 3.688 -14.087 36.853 1.00 86.62 93 SER A C 1
ATOM 770 O O . SER A 1 93 ? 3.293 -12.963 36.547 1.00 86.62 93 SER A O 1
ATOM 772 N N . VAL A 1 94 ? 3.403 -15.144 36.089 1.00 87.00 94 VAL A N 1
ATOM 773 C CA . VAL A 1 94 ? 2.522 -15.058 34.917 1.00 87.00 94 VAL A CA 1
ATOM 774 C C . VAL A 1 94 ? 1.412 -16.084 35.024 1.00 87.00 94 VAL A C 1
ATOM 776 O O . VAL A 1 94 ? 1.662 -17.290 35.070 1.00 87.00 94 VAL A O 1
ATOM 779 N N . THR A 1 95 ? 0.176 -15.606 34.992 1.00 89.31 95 THR A N 1
ATOM 780 C CA . THR A 1 95 ? -1.006 -16.461 34.965 1.00 89.31 95 THR A CA 1
ATOM 781 C C . THR A 1 95 ? -1.457 -16.662 33.521 1.00 89.31 95 THR A C 1
ATOM 783 O O . THR A 1 95 ? -1.668 -15.697 32.787 1.00 89.31 95 THR A O 1
ATOM 786 N N . GLN A 1 96 ? -1.605 -17.918 33.086 1.00 90.88 96 GLN A N 1
ATOM 787 C CA . GLN A 1 96 ? -2.085 -18.247 31.741 1.00 90.88 96 GLN A CA 1
ATOM 788 C C . GLN A 1 96 ? -3.597 -18.495 31.733 1.00 90.88 96 GLN A C 1
ATOM 790 O O . GLN A 1 96 ? -4.107 -19.364 32.438 1.00 90.88 96 GLN A O 1
ATOM 795 N N . GLY A 1 97 ? -4.308 -17.766 30.875 1.00 89.00 97 GLY A N 1
ATOM 796 C CA . GLY A 1 97 ? -5.723 -17.990 30.606 1.00 89.00 97 GLY A CA 1
ATOM 797 C C . GLY A 1 97 ? -5.972 -19.209 29.712 1.00 89.00 97 GLY A C 1
ATOM 798 O O . GLY A 1 97 ? -5.121 -19.623 28.921 1.00 89.00 97 GLY A O 1
ATOM 799 N N . THR A 1 98 ? -7.184 -19.763 29.798 1.00 91.19 98 THR A N 1
ATOM 800 C CA . THR A 1 98 ? -7.647 -20.833 28.900 1.00 91.19 98 THR A CA 1
ATOM 801 C C . THR A 1 98 ? -8.359 -20.240 27.688 1.00 91.19 98 THR A C 1
ATOM 803 O O . THR A 1 98 ? -9.311 -19.472 27.832 1.00 91.19 98 THR A O 1
ATOM 806 N N . ILE A 1 99 ? -7.936 -20.622 26.482 1.00 91.62 99 ILE A N 1
ATOM 807 C CA . ILE A 1 99 ? -8.636 -20.251 25.248 1.00 91.62 99 ILE A CA 1
ATOM 808 C C . ILE A 1 99 ? -9.834 -21.182 25.051 1.00 91.62 99 ILE A C 1
ATOM 810 O O . ILE A 1 99 ? -9.667 -22.380 24.848 1.00 91.62 99 ILE A O 1
ATOM 814 N N . ILE A 1 100 ? -11.041 -20.614 25.066 1.00 94.00 100 ILE A N 1
ATOM 815 C CA . ILE A 1 100 ? -12.291 -21.355 24.817 1.00 94.00 100 ILE A CA 1
ATOM 816 C C . ILE A 1 100 ? -12.631 -21.371 23.322 1.00 94.00 100 ILE A C 1
ATOM 818 O O . ILE A 1 100 ? -13.123 -22.362 22.793 1.00 94.00 100 ILE A O 1
ATOM 822 N N . SER A 1 101 ? -12.385 -20.262 22.624 1.00 92.81 101 SER A N 1
ATOM 823 C CA . SER A 1 101 ? -12.621 -20.160 21.185 1.00 92.81 101 SER A CA 1
ATOM 824 C C . SER A 1 101 ? -11.732 -19.096 20.555 1.00 92.81 101 SER A C 1
ATOM 826 O O . SER A 1 101 ? -11.297 -18.152 21.215 1.00 92.81 101 SER A O 1
ATOM 828 N N . VAL A 1 102 ? -11.478 -19.257 19.259 1.00 90.19 102 VAL A N 1
ATOM 829 C CA . VAL A 1 102 ? -10.769 -18.286 18.429 1.00 90.19 102 VAL A CA 1
ATOM 830 C C . VAL A 1 102 ? -11.628 -18.018 17.207 1.00 90.19 102 VAL A C 1
ATOM 832 O O . VAL A 1 102 ? -12.026 -18.949 16.509 1.00 90.19 102 VAL A O 1
ATOM 835 N N . LYS A 1 103 ? -11.896 -16.742 16.935 1.00 89.38 103 LYS A N 1
ATOM 836 C CA . LYS A 1 103 ? -12.679 -16.320 15.778 1.00 89.38 103 LYS A CA 1
ATOM 837 C C . LYS A 1 103 ? -12.019 -15.132 15.097 1.00 89.38 103 LYS A C 1
ATOM 839 O O . LYS A 1 103 ? -11.685 -14.144 15.744 1.00 89.38 103 LYS A O 1
ATOM 844 N N . ILE A 1 104 ? -11.870 -15.227 13.781 1.00 87.69 104 ILE A N 1
ATOM 845 C CA . ILE A 1 104 ? -11.458 -14.108 12.933 1.00 87.69 104 ILE A CA 1
ATOM 846 C C . ILE A 1 104 ? -12.720 -13.414 12.441 1.00 87.69 104 ILE A C 1
ATOM 848 O O . ILE A 1 104 ? -13.605 -14.072 11.905 1.00 87.69 104 ILE A O 1
ATOM 852 N N . LEU A 1 105 ? -12.806 -12.103 12.655 1.00 86.81 105 LEU A N 1
ATOM 853 C CA . LEU A 1 105 ? -14.013 -11.314 12.407 1.00 86.81 105 LEU A CA 1
ATOM 854 C C . LEU A 1 105 ? -13.922 -10.571 11.090 1.00 86.81 105 LEU A C 1
ATOM 856 O O . LEU A 1 105 ? -13.077 -9.690 10.988 1.00 86.81 105 LEU A O 1
ATOM 860 N N . ASN A 1 106 ? -14.799 -10.848 10.132 1.00 83.88 106 ASN A N 1
ATOM 861 C CA . ASN A 1 106 ? -14.874 -10.120 8.859 1.00 83.88 106 ASN A CA 1
ATOM 862 C C . ASN A 1 106 ? -15.785 -8.885 8.961 1.00 83.88 106 ASN A C 1
ATOM 864 O O . ASN A 1 106 ? -16.543 -8.753 9.920 1.00 83.88 106 ASN A O 1
ATOM 868 N N . THR A 1 107 ? -15.770 -7.991 7.960 1.00 81.00 107 THR A N 1
ATOM 869 C CA . THR A 1 107 ? -16.594 -6.759 7.974 1.00 81.00 107 THR A CA 1
ATOM 870 C C . THR A 1 107 ? -18.071 -7.000 8.260 1.00 81.00 107 THR A C 1
ATOM 872 O O . THR A 1 107 ? -18.660 -6.243 9.023 1.00 81.00 107 THR A O 1
ATOM 875 N N . SER A 1 108 ? -18.670 -8.050 7.693 1.00 82.69 108 SER A N 1
ATOM 876 C CA . SER A 1 108 ? -20.088 -8.374 7.910 1.00 82.69 108 SER A CA 1
ATOM 877 C C . SER A 1 108 ? -20.429 -8.688 9.370 1.00 82.69 108 SER A C 1
ATOM 879 O O . SER A 1 108 ? -21.589 -8.611 9.760 1.00 82.69 108 SER A O 1
ATOM 881 N N . GLU A 1 109 ? -19.431 -9.038 10.178 1.00 88.75 109 GLU A N 1
ATOM 882 C CA . GLU A 1 109 ? -19.581 -9.406 11.586 1.00 88.75 109 GLU A CA 1
ATOM 883 C C . GLU A 1 109 ? -19.311 -8.218 12.522 1.00 88.75 109 GLU A C 1
ATOM 885 O O . GLU A 1 109 ? -19.663 -8.263 13.702 1.00 88.75 109 GLU A O 1
ATOM 890 N N . LEU A 1 110 ? -18.733 -7.131 11.998 1.00 89.50 110 LEU A N 1
ATOM 891 C CA . LEU A 1 110 ? -18.495 -5.887 12.725 1.00 89.50 110 LEU A CA 1
ATOM 892 C C . LEU A 1 110 ? -19.779 -5.044 12.779 1.00 89.50 110 LEU A C 1
ATOM 894 O O . LEU A 1 110 ? -19.873 -3.983 12.173 1.00 89.50 110 LEU A O 1
ATOM 898 N N . THR A 1 111 ? -20.789 -5.531 13.501 1.00 91.94 111 THR A N 1
ATOM 899 C CA . THR A 1 111 ? -22.031 -4.777 13.755 1.00 91.94 111 THR A CA 1
ATOM 900 C C . THR A 1 111 ? -21.792 -3.593 14.695 1.00 91.94 111 THR A C 1
ATOM 902 O O . THR A 1 111 ? -20.858 -3.627 15.499 1.00 91.94 111 THR A O 1
ATOM 905 N N . GLU A 1 112 ? -22.665 -2.576 14.657 1.00 91.88 112 GLU A N 1
ATOM 906 C CA . GLU A 1 112 ? -22.606 -1.439 15.596 1.00 91.88 112 GLU A CA 1
ATOM 907 C C . GLU A 1 112 ? -22.552 -1.917 17.047 1.00 91.88 112 GLU A C 1
ATOM 909 O O . GLU A 1 112 ? -21.681 -1.500 17.801 1.00 91.88 112 GLU A O 1
ATOM 914 N N . SER A 1 113 ? -23.413 -2.872 17.416 1.00 92.94 113 SER A N 1
ATOM 915 C CA . SER A 1 113 ? -23.438 -3.450 18.764 1.00 92.94 113 SER A CA 1
ATOM 916 C C . SER A 1 113 ? -22.121 -4.138 19.134 1.00 92.94 113 SER A C 1
ATOM 918 O O . SER A 1 113 ? -21.593 -3.920 20.227 1.00 92.94 113 SER A O 1
ATOM 920 N N . TYR A 1 114 ? -21.558 -4.938 18.222 1.00 93.31 114 TYR A N 1
ATOM 921 C CA . TYR A 1 114 ? -20.294 -5.624 18.471 1.00 93.31 114 TYR A CA 1
ATOM 922 C C . TYR A 1 114 ? -19.152 -4.625 18.668 1.00 93.31 114 TYR A C 1
ATOM 924 O O . TYR A 1 114 ? -18.431 -4.691 19.665 1.00 93.31 114 TYR A O 1
ATOM 932 N N . VAL A 1 115 ? -19.006 -3.672 17.750 1.00 92.56 115 VAL A N 1
ATOM 933 C CA . VAL A 1 115 ? -17.914 -2.696 17.785 1.00 92.56 115 VAL A CA 1
ATOM 934 C C . VAL A 1 115 ? -18.080 -1.723 18.948 1.00 92.56 115 VAL A C 1
ATOM 936 O O . VAL A 1 115 ? -17.092 -1.444 19.620 1.00 92.56 115 VAL A O 1
ATOM 939 N N . HIS A 1 116 ? -19.305 -1.302 19.279 1.00 92.00 116 HIS A N 1
ATOM 940 C CA . HIS A 1 116 ? -19.592 -0.486 20.464 1.00 92.00 116 HIS A CA 1
ATOM 941 C C . HIS A 1 116 ? -19.155 -1.167 21.770 1.00 92.00 116 HIS A C 1
ATOM 943 O O . HIS A 1 116 ? -18.835 -0.506 22.752 1.00 92.00 116 HIS A O 1
ATOM 949 N N . SER A 1 117 ? -19.100 -2.504 21.796 1.00 93.00 117 SER A N 1
ATOM 950 C CA . SER A 1 117 ? -18.618 -3.220 22.978 1.00 93.00 117 SER A CA 1
ATOM 951 C C . SER A 1 117 ? -17.104 -3.092 23.208 1.00 93.00 117 SER A C 1
ATOM 953 O O . SER A 1 117 ? -16.643 -3.408 24.301 1.00 93.00 117 SER A O 1
ATOM 955 N N . PHE A 1 118 ? -16.343 -2.586 22.230 1.00 94.44 118 PHE A N 1
ATOM 956 C CA . PHE A 1 118 ? -14.897 -2.352 22.336 1.00 94.44 118 PHE A CA 1
ATOM 957 C C . PHE A 1 118 ? -14.479 -0.902 22.056 1.00 94.44 118 PHE A C 1
ATOM 959 O O . PHE A 1 118 ? -13.397 -0.503 22.476 1.00 94.44 118 PHE A O 1
ATOM 966 N N . PHE A 1 119 ? -15.290 -0.123 21.340 1.00 93.25 119 PHE A N 1
ATOM 967 C CA . PHE A 1 119 ? -14.974 1.229 20.880 1.00 93.25 119 PHE A CA 1
ATOM 968 C C . PHE A 1 119 ? -16.105 2.196 21.213 1.00 93.25 119 PHE A C 1
ATOM 970 O O . PHE A 1 119 ? -17.279 1.871 21.036 1.00 93.25 119 PHE A O 1
ATOM 977 N N . ARG A 1 120 ? -15.758 3.410 21.636 1.00 90.75 120 ARG A N 1
ATOM 978 C CA . ARG A 1 120 ? -16.723 4.494 21.821 1.00 90.75 120 ARG A CA 1
ATOM 979 C C . ARG A 1 120 ? -17.183 5.035 20.467 1.00 90.75 120 ARG A C 1
ATOM 981 O O . ARG A 1 120 ? -16.474 4.978 19.462 1.00 90.75 120 ARG A O 1
ATOM 988 N N . THR A 1 121 ? -18.375 5.623 20.446 1.00 91.50 121 THR A N 1
ATOM 989 C CA . THR A 1 121 ? -19.007 6.140 19.217 1.00 91.50 121 THR A CA 1
ATOM 990 C C . THR A 1 121 ? -18.340 7.389 18.623 1.00 91.50 121 THR A C 1
ATOM 992 O O . THR A 1 121 ? -18.683 7.816 17.513 1.00 91.50 121 THR A O 1
ATOM 995 N N . ASP A 1 122 ? -17.448 8.022 19.383 1.00 90.06 122 ASP A N 1
ATOM 996 C CA . ASP A 1 122 ? -16.641 9.185 19.004 1.00 90.06 122 ASP A CA 1
ATOM 997 C C . ASP A 1 122 ? -15.247 8.803 18.478 1.00 90.06 122 ASP A C 1
ATOM 999 O O . ASP A 1 122 ? -14.537 9.657 17.951 1.00 90.06 122 ASP A O 1
ATOM 1003 N N . GLU A 1 123 ? -14.861 7.527 18.541 1.00 89.50 123 GLU A N 1
ATOM 1004 C CA . GLU A 1 123 ? -13.563 7.077 18.046 1.00 89.50 123 GLU A CA 1
ATOM 1005 C C . GLU A 1 123 ? -13.530 6.935 16.526 1.00 89.50 123 GLU A C 1
ATOM 1007 O O . GLU A 1 123 ? -14.481 6.461 15.898 1.00 89.50 123 GLU A O 1
ATOM 1012 N N . ALA A 1 124 ? -12.376 7.252 15.930 1.00 84.00 124 ALA A N 1
ATOM 1013 C CA . ALA A 1 124 ? -12.179 7.200 14.484 1.00 84.00 124 ALA A CA 1
ATOM 1014 C C . ALA A 1 124 ? -12.541 5.831 13.883 1.00 84.00 124 ALA A C 1
ATOM 1016 O O . ALA A 1 124 ? -13.150 5.780 12.818 1.00 84.00 124 ALA A O 1
ATOM 1017 N N . PHE A 1 125 ? -12.221 4.723 14.564 1.00 85.56 125 PHE A N 1
ATOM 1018 C CA . PHE A 1 125 ? -12.578 3.378 14.100 1.00 85.56 125 PHE A CA 1
ATOM 1019 C C . PHE A 1 125 ? -14.101 3.186 13.995 1.00 85.56 125 PHE A C 1
ATOM 1021 O O . PHE A 1 125 ? -14.589 2.738 12.959 1.00 85.56 125 PHE A O 1
ATOM 1028 N N . TYR A 1 126 ? -14.855 3.583 15.027 1.00 88.44 126 TYR A N 1
ATOM 1029 C CA . TYR A 1 126 ? -16.318 3.484 15.042 1.00 88.44 126 TYR A CA 1
ATOM 1030 C C . TYR A 1 126 ? -16.945 4.393 13.980 1.00 88.44 126 TYR A C 1
ATOM 1032 O O . TYR A 1 126 ? -17.787 3.962 13.191 1.00 88.44 126 TYR A O 1
ATOM 1040 N N . ILE A 1 127 ? -16.511 5.657 13.939 1.00 85.00 127 ILE A N 1
ATOM 1041 C CA . ILE A 1 127 ? -16.997 6.655 12.982 1.00 85.00 127 ILE A CA 1
ATOM 1042 C C . ILE A 1 127 ? -16.785 6.155 11.552 1.00 85.00 127 ILE A C 1
ATOM 1044 O O . ILE A 1 127 ? -17.713 6.198 10.752 1.00 85.00 127 ILE A O 1
ATOM 1048 N N . ASN A 1 128 ? -15.599 5.633 11.243 1.00 78.19 128 ASN A N 1
ATOM 1049 C CA . ASN A 1 128 ? -15.261 5.172 9.900 1.00 78.19 128 ASN A CA 1
ATOM 1050 C C . ASN A 1 128 ? -16.065 3.957 9.440 1.00 78.19 128 ASN A C 1
ATOM 1052 O O . ASN A 1 128 ? -16.292 3.795 8.241 1.00 78.19 128 ASN A O 1
ATOM 1056 N N . LEU A 1 129 ? -16.478 3.101 10.371 1.00 80.88 129 LEU A N 1
ATOM 1057 C CA . LEU A 1 129 ? -17.217 1.895 10.033 1.00 80.88 129 LEU A CA 1
ATOM 1058 C C . LEU A 1 129 ? -18.721 2.153 9.860 1.00 80.88 129 LEU A C 1
ATOM 1060 O O . LEU A 1 129 ? -19.339 1.538 8.993 1.00 80.88 129 LEU A O 1
ATOM 1064 N N . PHE A 1 130 ? -19.304 3.071 10.642 1.00 84.06 130 PHE A N 1
ATOM 1065 C CA . PHE A 1 130 ? -20.766 3.233 10.709 1.00 84.06 130 PHE A CA 1
ATOM 1066 C C . PHE A 1 130 ? -21.292 4.614 10.320 1.00 84.06 130 PHE A C 1
ATOM 1068 O O . PHE A 1 130 ? -22.435 4.728 9.873 1.00 84.06 130 PHE A O 1
ATOM 1075 N N . LYS A 1 131 ? -20.503 5.685 10.463 1.00 76.38 131 LYS A N 1
ATOM 1076 C CA . LYS A 1 131 ? -20.977 7.037 10.141 1.00 76.38 131 LYS A CA 1
ATOM 1077 C C . LYS A 1 131 ? -20.678 7.374 8.684 1.00 76.38 131 LYS A C 1
ATOM 1079 O O . LYS A 1 131 ? -19.546 7.298 8.213 1.00 76.38 131 LYS A O 1
ATOM 1084 N N . LYS A 1 132 ? -21.715 7.804 7.962 1.00 59.22 132 LYS A N 1
ATOM 1085 C CA . LYS A 1 132 ? -21.565 8.372 6.617 1.00 59.22 132 LYS A CA 1
ATOM 1086 C C . LYS A 1 132 ? -20.885 9.744 6.726 1.00 59.22 132 LYS A C 1
ATOM 1088 O O . LYS A 1 132 ? -21.251 10.503 7.624 1.00 59.22 132 LYS A O 1
ATOM 1093 N N . PRO A 1 133 ? -19.943 10.103 5.837 1.00 54.59 133 PRO A N 1
ATOM 1094 C CA . PRO A 1 133 ? -19.343 11.433 5.851 1.00 54.59 133 PRO A CA 1
ATOM 1095 C C . PRO A 1 133 ? -20.397 12.518 5.600 1.00 54.59 133 PRO A C 1
ATOM 1097 O O . PRO A 1 133 ? -20.925 12.651 4.495 1.00 54.59 133 PRO A O 1
ATOM 1100 N N . THR A 1 134 ? -20.688 13.324 6.618 1.00 44.84 134 THR A N 1
ATOM 1101 C CA . THR A 1 134 ? -21.526 14.519 6.488 1.00 44.84 134 THR A CA 1
ATOM 1102 C C . THR A 1 134 ? -20.630 15.702 6.129 1.00 44.84 134 THR A C 1
ATOM 1104 O O . THR A 1 134 ? -20.164 16.410 7.012 1.00 44.84 134 THR A O 1
ATOM 1107 N N . ALA A 1 135 ? -20.334 15.920 4.845 1.00 43.19 135 ALA A N 1
ATOM 1108 C CA . ALA A 1 135 ? -19.751 17.192 4.407 1.00 43.19 135 ALA A CA 1
ATOM 1109 C C . ALA A 1 135 ? -20.052 17.491 2.935 1.00 43.19 135 ALA A C 1
ATOM 1111 O O . ALA A 1 135 ? -19.807 16.677 2.041 1.00 43.19 135 ALA A O 1
ATOM 1112 N N . ILE A 1 136 ? -20.599 18.683 2.730 1.00 36.72 136 ILE A N 1
ATOM 1113 C CA . ILE A 1 136 ? -21.032 19.296 1.477 1.00 36.72 136 ILE A CA 1
ATOM 1114 C C . ILE A 1 136 ? -19.802 19.871 0.762 1.00 36.72 136 ILE A C 1
ATOM 1116 O O . ILE A 1 136 ? -18.943 20.477 1.396 1.00 36.72 136 ILE A O 1
ATOM 1120 N N . LEU A 1 137 ? -19.718 19.683 -0.557 1.00 36.19 137 LEU A N 1
ATOM 1121 C CA . LEU A 1 137 ? -18.711 20.312 -1.411 1.00 36.19 137 LEU A CA 1
ATOM 1122 C C . LEU A 1 137 ? -18.934 21.833 -1.432 1.00 36.19 137 LEU A C 1
ATOM 1124 O O . LEU A 1 137 ? -19.859 22.310 -2.086 1.00 36.19 137 LEU A O 1
ATOM 1128 N N . THR A 1 138 ? -18.084 22.606 -0.760 1.00 29.83 138 THR A N 1
ATOM 1129 C CA . THR A 1 138 ? -17.895 24.022 -1.089 1.00 29.83 138 THR A CA 1
ATOM 1130 C C . THR A 1 138 ? -16.760 24.123 -2.098 1.00 29.83 138 THR A C 1
ATOM 1132 O O . THR A 1 138 ? -15.583 23.969 -1.785 1.00 29.83 138 THR A O 1
ATOM 1135 N N . SER A 1 139 ? -17.122 24.350 -3.358 1.00 32.84 139 SER A N 1
ATOM 1136 C CA . SER A 1 139 ? -16.172 24.710 -4.402 1.00 32.84 139 SER A CA 1
ATOM 1137 C C . SER A 1 139 ? -15.567 26.079 -4.076 1.00 32.84 139 SER A C 1
ATOM 1139 O O . SER A 1 139 ? -16.184 27.110 -4.346 1.00 32.84 139 SER A O 1
ATOM 1141 N N . ASN A 1 140 ? -14.362 26.107 -3.511 1.00 31.42 140 ASN A N 1
ATOM 1142 C CA . ASN A 1 140 ? -13.563 27.326 -3.474 1.00 31.42 140 ASN A CA 1
ATOM 1143 C C . ASN A 1 140 ? -13.069 27.612 -4.897 1.00 31.42 140 ASN A C 1
ATOM 1145 O O . ASN A 1 140 ? -12.130 26.990 -5.391 1.00 31.42 140 ASN A O 1
ATOM 1149 N N . LYS A 1 141 ? -13.747 28.538 -5.579 1.00 30.14 141 LYS A N 1
ATOM 1150 C CA . LYS A 1 141 ? -13.279 29.122 -6.838 1.00 30.14 141 LYS A CA 1
ATOM 1151 C C . LYS A 1 141 ? -12.064 30.021 -6.532 1.00 30.14 141 LYS A C 1
ATOM 1153 O O . LYS A 1 141 ? -12.109 30.732 -5.527 1.00 30.14 141 LYS A O 1
ATOM 1158 N N . PRO A 1 142 ? -10.995 30.028 -7.351 1.00 31.70 142 PRO A N 1
ATOM 1159 C CA . PRO A 1 142 ? -9.857 30.916 -7.137 1.00 31.70 142 PRO A CA 1
ATOM 1160 C C . PRO A 1 142 ? -10.291 32.379 -7.219 1.00 31.70 142 PRO A C 1
ATOM 1162 O O . PRO A 1 142 ? -11.017 32.780 -8.130 1.00 31.70 142 PRO A O 1
ATOM 1165 N N . ASN A 1 143 ? -9.843 33.156 -6.240 1.00 27.33 143 ASN A N 1
ATOM 1166 C CA . ASN A 1 143 ? -10.136 34.569 -6.084 1.00 27.33 143 ASN A CA 1
ATOM 1167 C C . ASN A 1 143 ? -9.403 35.362 -7.182 1.00 27.33 143 ASN A C 1
ATOM 1169 O O . ASN A 1 143 ? -8.197 35.581 -7.094 1.00 27.33 143 ASN A O 1
ATOM 1173 N N . THR A 1 144 ? -10.118 35.783 -8.222 1.00 30.31 144 THR A N 1
ATOM 1174 C CA . THR A 1 144 ? -9.672 36.856 -9.119 1.00 30.31 144 THR A CA 1
ATOM 1175 C C . THR A 1 144 ? -10.615 38.037 -8.952 1.00 30.31 144 THR A C 1
ATOM 1177 O O . THR A 1 144 ? -11.744 38.010 -9.441 1.00 30.31 144 THR A O 1
ATOM 1180 N N . THR A 1 145 ? -10.138 39.085 -8.293 1.00 27.72 145 THR A N 1
ATOM 1181 C CA . THR A 1 145 ? -10.702 40.438 -8.380 1.00 27.72 145 THR A CA 1
ATOM 1182 C C . THR A 1 145 ? -9.578 41.351 -8.879 1.00 27.72 145 THR A C 1
ATOM 1184 O O . THR A 1 145 ? -8.419 41.113 -8.536 1.00 27.72 145 THR A O 1
ATOM 1187 N N . PRO A 1 146 ? -9.881 42.371 -9.701 1.00 39.22 146 PRO A N 1
ATOM 1188 C CA . PRO A 1 146 ? -10.579 43.530 -9.148 1.00 39.22 146 PRO A CA 1
ATOM 1189 C C . PRO A 1 146 ? -11.641 44.124 -10.086 1.00 39.22 146 PRO A C 1
ATOM 1191 O O . PRO A 1 146 ? -11.344 44.412 -11.239 1.00 39.22 146 PRO A O 1
ATOM 1194 N N . THR A 1 147 ? -12.849 44.408 -9.579 1.00 26.78 147 THR A N 1
ATOM 1195 C CA . THR A 1 147 ? -13.561 45.684 -9.823 1.00 26.78 147 THR A CA 1
ATOM 1196 C C . THR A 1 147 ? -14.888 45.796 -9.052 1.00 26.78 147 THR A C 1
ATOM 1198 O O . THR A 1 147 ? -15.651 44.846 -8.955 1.00 26.78 147 THR A O 1
ATOM 1201 N N . LYS A 1 148 ? -15.064 47.005 -8.497 1.00 28.33 148 LYS A N 1
ATOM 1202 C CA . LYS A 1 148 ? -16.205 47.764 -7.933 1.00 28.33 148 LYS A CA 1
ATOM 1203 C C . LYS A 1 148 ? -17.607 47.142 -7.701 1.00 28.33 148 LYS A C 1
ATOM 1205 O O . LYS A 1 148 ? -18.068 46.301 -8.462 1.00 28.33 148 LYS A O 1
ATOM 1210 N N . PRO A 1 149 ? -18.338 47.669 -6.690 1.00 30.91 149 PRO A N 1
ATOM 1211 C CA . PRO A 1 149 ? -19.632 47.155 -6.260 1.00 30.91 149 PRO A CA 1
ATOM 1212 C C . PRO A 1 149 ? -20.762 47.656 -7.159 1.00 30.91 149 PRO A C 1
ATOM 1214 O O . PRO A 1 149 ? -20.824 48.844 -7.479 1.00 30.91 149 PRO A O 1
ATOM 1217 N N . ASN A 1 150 ? -21.706 46.776 -7.490 1.00 28.69 150 ASN A N 1
ATOM 1218 C CA . ASN A 1 150 ? -23.045 47.223 -7.835 1.00 28.69 150 ASN A CA 1
ATOM 1219 C C . ASN A 1 150 ? -24.099 46.327 -7.181 1.00 28.69 150 ASN A C 1
ATOM 1221 O O . ASN A 1 150 ? -24.023 45.100 -7.198 1.00 28.69 150 ASN A O 1
ATOM 1225 N N . THR A 1 151 ? -25.042 47.004 -6.549 1.00 35.91 151 THR A N 1
ATOM 1226 C CA . THR A 1 151 ? -26.184 46.512 -5.788 1.00 35.91 151 THR A CA 1
ATOM 1227 C C . THR A 1 151 ? -27.165 45.747 -6.670 1.00 35.91 151 THR A C 1
ATOM 1229 O O . THR A 1 151 ? -27.533 46.258 -7.723 1.00 35.91 151 THR A O 1
ATOM 1232 N N . ASN A 1 152 ? -27.642 44.583 -6.215 1.00 29.52 152 ASN A N 1
ATOM 1233 C CA . ASN A 1 152 ? -29.073 44.243 -6.185 1.00 29.52 152 ASN A CA 1
ATOM 1234 C C . ASN A 1 152 ? -29.315 42.872 -5.534 1.00 29.52 152 ASN A C 1
ATOM 1236 O O . ASN A 1 152 ? -28.731 41.861 -5.919 1.00 29.52 152 ASN A O 1
ATOM 1240 N N . LEU A 1 153 ? -30.207 42.863 -4.540 1.00 34.25 153 LEU A N 1
ATOM 1241 C CA . LEU A 1 153 ? -30.784 41.664 -3.943 1.00 34.25 153 LEU A CA 1
ATOM 1242 C C . LEU A 1 153 ? -31.635 40.919 -4.979 1.00 34.25 153 LEU A C 1
ATOM 1244 O O . LEU A 1 153 ? -32.500 41.531 -5.597 1.00 34.25 153 LEU A O 1
ATOM 1248 N N . ASN A 1 154 ? -31.482 39.593 -5.067 1.00 29.22 154 ASN A N 1
ATOM 1249 C CA . ASN A 1 154 ? -32.611 38.687 -5.286 1.00 29.22 154 ASN A CA 1
ATOM 1250 C C . ASN A 1 154 ? -32.303 37.248 -4.819 1.00 29.22 154 ASN A C 1
ATOM 1252 O O . ASN A 1 154 ? -31.367 36.610 -5.284 1.00 29.22 154 ASN A O 1
ATOM 1256 N N . LYS A 1 155 ? -33.126 36.813 -3.853 1.00 27.98 155 LYS A N 1
ATOM 1257 C CA . LYS A 1 155 ? -33.522 35.467 -3.379 1.00 27.98 155 LYS A CA 1
ATOM 1258 C C . LYS A 1 155 ? -32.675 34.231 -3.784 1.00 27.98 155 LYS A C 1
ATOM 1260 O O . LYS A 1 155 ? -32.540 33.950 -4.973 1.00 27.98 155 LYS A O 1
ATOM 1265 N N . PRO A 1 156 ? -32.231 33.390 -2.824 1.00 28.92 156 PRO A N 1
ATOM 1266 C CA . PRO A 1 156 ? -31.523 32.153 -3.138 1.00 28.92 156 PRO A CA 1
ATOM 1267 C C . PRO A 1 156 ? -32.488 31.076 -3.653 1.00 28.92 156 PRO A C 1
ATOM 1269 O O . PRO A 1 156 ? -33.401 30.644 -2.952 1.00 28.92 156 PRO A O 1
ATOM 1272 N N . ASN A 1 157 ? -32.248 30.623 -4.882 1.00 26.02 157 ASN A N 1
ATOM 1273 C CA . ASN A 1 157 ? -32.819 29.402 -5.429 1.00 26.02 157 ASN A CA 1
ATOM 1274 C C . ASN A 1 157 ? -31.892 28.245 -5.017 1.00 26.02 157 ASN A C 1
ATOM 1276 O O . ASN A 1 157 ? -30.829 28.042 -5.602 1.00 26.02 157 ASN A O 1
ATOM 1280 N N . THR A 1 158 ? -32.241 27.532 -3.947 1.00 30.05 158 THR A N 1
ATOM 1281 C CA . THR A 1 158 ? -31.512 26.349 -3.470 1.00 30.05 158 THR A CA 1
ATOM 1282 C C . THR A 1 158 ? -31.726 25.186 -4.431 1.00 30.05 158 THR A C 1
ATOM 1284 O O . THR A 1 158 ? -32.642 24.388 -4.272 1.00 30.05 158 THR A O 1
ATOM 1287 N N . SER A 1 159 ? -30.865 25.099 -5.440 1.00 29.56 159 SER A N 1
ATOM 1288 C CA . SER A 1 159 ? -30.672 23.911 -6.270 1.00 29.56 159 SER A CA 1
ATOM 1289 C C . SER A 1 159 ? -29.289 23.341 -5.960 1.00 29.56 159 SER A C 1
ATOM 1291 O O . SER A 1 159 ? -28.318 23.617 -6.658 1.00 29.56 159 SER A O 1
ATOM 1293 N N . SER A 1 160 ? -29.166 22.592 -4.861 1.00 28.19 160 SER A N 1
ATOM 1294 C CA . SER A 1 160 ? -27.956 21.824 -4.569 1.00 28.19 160 SER A CA 1
ATOM 1295 C C . SER A 1 160 ? -27.929 20.590 -5.473 1.00 28.19 160 SER A C 1
ATOM 1297 O O . SER A 1 160 ? -28.515 19.559 -5.144 1.00 28.19 160 SER A O 1
ATOM 1299 N N . THR A 1 161 ? -27.285 20.683 -6.634 1.00 29.56 161 THR A N 1
ATOM 1300 C CA . THR A 1 161 ? -26.990 19.509 -7.464 1.00 29.56 161 THR A CA 1
ATOM 1301 C C . THR A 1 161 ? -25.947 18.646 -6.768 1.00 29.56 161 THR A C 1
ATOM 1303 O O . THR A 1 161 ? -24.748 18.918 -6.816 1.00 29.56 161 THR A O 1
ATOM 1306 N N . THR A 1 162 ? -26.418 17.588 -6.120 1.00 31.55 162 THR A N 1
ATOM 1307 C CA . THR A 1 162 ? -25.639 16.416 -5.728 1.00 31.55 162 THR A CA 1
ATOM 1308 C C . THR A 1 162 ? -24.964 15.867 -6.988 1.00 31.55 162 THR A C 1
ATOM 1310 O O . THR A 1 162 ? -25.652 15.365 -7.875 1.00 31.55 162 THR A O 1
ATOM 1313 N N . GLN A 1 163 ? -23.637 15.984 -7.123 1.00 38.34 163 GLN A N 1
ATOM 1314 C CA . GLN A 1 163 ? -22.926 15.276 -8.192 1.00 38.34 163 GLN A CA 1
ATOM 1315 C C . GLN A 1 163 ? -23.012 13.777 -7.903 1.00 38.34 163 GLN A C 1
ATOM 1317 O O . GLN A 1 163 ? -22.289 13.228 -7.078 1.00 38.34 163 GLN A O 1
ATOM 1322 N N . THR A 1 164 ? -23.947 13.119 -8.573 1.00 37.31 164 THR A N 1
ATOM 1323 C CA . THR A 1 164 ? -23.996 11.669 -8.707 1.00 37.31 164 THR A CA 1
ATOM 1324 C C . THR A 1 164 ? -22.723 11.192 -9.410 1.00 37.31 164 THR A C 1
ATOM 1326 O O . THR A 1 164 ? -22.399 11.681 -10.490 1.00 37.31 164 THR A O 1
ATOM 1329 N N . THR A 1 165 ? -22.018 10.219 -8.823 1.00 50.50 165 THR A N 1
ATOM 1330 C CA . THR A 1 165 ? -20.777 9.590 -9.330 1.00 50.50 165 THR A CA 1
ATOM 1331 C C . THR A 1 165 ? -20.961 8.778 -10.619 1.00 50.50 165 THR A C 1
ATOM 1333 O O . THR A 1 165 ? -20.044 8.084 -11.060 1.00 50.50 165 THR A O 1
ATOM 1336 N N . THR A 1 166 ? -22.134 8.852 -11.248 1.00 51.62 166 THR A N 1
ATOM 1337 C CA . THR A 1 166 ? -22.494 8.098 -12.445 1.00 51.62 166 THR A CA 1
ATOM 1338 C C . THR A 1 166 ? -21.524 8.418 -13.587 1.00 51.62 166 THR A C 1
ATOM 1340 O O . THR A 1 166 ? -21.579 9.474 -14.215 1.00 51.62 166 THR A O 1
ATOM 1343 N N . GLY A 1 167 ? -20.596 7.490 -13.832 1.00 75.50 167 GLY A N 1
ATOM 1344 C CA . GLY A 1 167 ? -19.613 7.543 -14.911 1.00 75.50 167 GLY A CA 1
ATOM 1345 C C . GLY A 1 167 ? -18.185 7.937 -14.514 1.00 75.50 167 GLY A C 1
ATOM 1346 O O . GLY A 1 167 ? -17.357 8.028 -15.420 1.00 75.50 167 GLY A O 1
ATOM 1347 N N . ALA A 1 168 ? -17.866 8.197 -13.243 1.00 93.31 168 ALA A N 1
ATOM 1348 C CA . ALA A 1 168 ? -16.481 8.415 -12.803 1.00 93.31 168 ALA A CA 1
ATOM 1349 C C . ALA A 1 168 ? -15.653 7.117 -12.886 1.00 93.31 168 ALA A C 1
ATOM 1351 O O . ALA A 1 168 ? -16.182 6.026 -12.658 1.00 93.31 168 ALA A O 1
ATOM 1352 N N . SER A 1 169 ? -14.366 7.226 -13.228 1.00 97.56 169 SER A N 1
ATOM 1353 C CA . SER A 1 169 ? -13.477 6.065 -13.375 1.00 97.56 169 SER A CA 1
ATOM 1354 C C . SER A 1 169 ? -12.234 6.154 -12.495 1.00 97.56 169 SER A C 1
ATOM 1356 O O . SER A 1 169 ? -11.610 7.209 -12.401 1.00 97.56 169 SER A O 1
ATOM 1358 N N . LEU A 1 170 ? -11.824 5.018 -11.933 1.00 98.38 170 LEU A N 1
ATOM 1359 C CA . LEU A 1 170 ? -10.481 4.800 -11.408 1.00 98.38 170 LEU A CA 1
ATOM 1360 C C . LEU A 1 170 ? -9.663 4.089 -12.489 1.00 98.38 170 LEU A C 1
ATOM 1362 O O . LEU A 1 170 ? -9.963 2.954 -12.866 1.00 98.38 170 LEU A O 1
ATOM 1366 N N . LYS A 1 171 ? -8.648 4.781 -13.010 1.00 98.56 171 LYS A N 1
ATOM 1367 C CA . LYS A 1 171 ? -7.773 4.316 -14.090 1.00 98.56 171 LYS A CA 1
ATOM 1368 C C . LYS A 1 171 ? -6.426 3.913 -13.501 1.00 98.56 171 LYS A C 1
ATOM 1370 O O . LYS A 1 171 ? -5.664 4.775 -13.078 1.00 98.56 171 LYS A O 1
ATOM 1375 N N . LEU A 1 172 ? -6.147 2.617 -13.464 1.00 98.81 172 LEU A N 1
ATOM 1376 C CA . LEU A 1 172 ? -4.899 2.055 -12.960 1.00 98.81 172 LEU A CA 1
ATOM 1377 C C . LEU A 1 172 ? -3.975 1.680 -14.121 1.00 98.81 172 LEU A C 1
ATOM 1379 O O . LEU A 1 172 ? -4.362 0.901 -14.991 1.00 98.81 172 LEU A O 1
ATOM 1383 N N . ILE A 1 173 ? -2.751 2.197 -14.097 1.00 98.81 173 ILE A N 1
ATOM 1384 C CA . ILE A 1 173 ? -1.652 1.852 -14.998 1.00 98.81 173 ILE A CA 1
ATOM 1385 C C . ILE A 1 173 ? -0.571 1.182 -14.149 1.00 98.81 173 ILE A C 1
ATOM 1387 O O . ILE A 1 173 ? -0.039 1.817 -13.242 1.00 98.81 173 ILE A O 1
ATOM 1391 N N . ILE A 1 174 ? -0.243 -0.081 -14.425 1.00 98.75 174 ILE A N 1
ATOM 1392 C CA . ILE A 1 174 ? 0.884 -0.773 -13.781 1.00 98.75 174 ILE A CA 1
ATOM 1393 C C . ILE A 1 174 ? 1.961 -1.068 -14.815 1.00 98.75 174 ILE A C 1
ATOM 1395 O O . ILE A 1 174 ? 1.669 -1.615 -15.877 1.00 98.75 174 ILE A O 1
ATOM 1399 N N . VAL A 1 175 ? 3.206 -0.755 -14.473 1.00 98.75 175 VAL A N 1
ATOM 1400 C CA . VAL A 1 175 ? 4.392 -1.101 -15.253 1.00 98.75 175 VAL A CA 1
ATOM 1401 C C . VAL A 1 175 ? 5.315 -1.962 -14.395 1.00 98.75 175 VAL A C 1
ATOM 1403 O O . VAL A 1 175 ? 5.715 -1.542 -13.312 1.00 98.75 175 VAL A O 1
ATOM 1406 N N . ALA A 1 176 ? 5.620 -3.180 -14.840 1.00 98.19 176 ALA A N 1
ATOM 1407 C CA . ALA A 1 176 ? 6.249 -4.183 -13.981 1.00 98.19 176 ALA A CA 1
ATOM 1408 C C . ALA A 1 176 ? 7.278 -5.052 -14.712 1.00 98.19 176 ALA A C 1
ATOM 1410 O O . ALA A 1 176 ? 6.967 -5.675 -15.731 1.00 98.19 176 ALA A O 1
ATOM 1411 N N . ASN A 1 177 ? 8.484 -5.160 -14.148 1.00 96.31 177 ASN A N 1
ATOM 1412 C CA . ASN A 1 177 ? 9.578 -5.951 -14.720 1.00 96.31 177 ASN A CA 1
ATOM 1413 C C . ASN A 1 177 ? 9.457 -7.455 -14.387 1.00 96.31 177 ASN A C 1
ATOM 1415 O O . ASN A 1 177 ? 10.307 -8.047 -13.726 1.00 96.31 177 ASN A O 1
ATOM 1419 N N . THR A 1 178 ? 8.364 -8.093 -14.814 1.00 97.19 178 THR A N 1
ATOM 1420 C CA . THR A 1 178 ? 8.006 -9.466 -14.401 1.00 97.19 178 THR A CA 1
ATOM 1421 C C . THR A 1 178 ? 8.888 -10.573 -14.980 1.00 97.19 178 THR A C 1
ATOM 1423 O O . THR A 1 178 ? 8.785 -11.712 -14.535 1.00 97.19 178 THR A O 1
ATOM 1426 N N . LEU A 1 179 ? 9.715 -10.276 -15.986 1.00 95.81 179 LEU A N 1
ATOM 1427 C CA . LEU A 1 179 ? 10.666 -11.238 -16.563 1.00 95.81 179 LEU A CA 1
ATOM 1428 C C . LEU A 1 179 ? 12.088 -11.068 -16.025 1.00 95.81 179 LEU A C 1
ATOM 1430 O O . LEU A 1 179 ? 12.972 -11.823 -16.426 1.00 95.81 179 LEU A O 1
ATOM 1434 N N . ASP A 1 180 ? 12.324 -10.121 -15.112 1.00 93.50 180 ASP A N 1
ATOM 1435 C CA . ASP A 1 180 ? 13.607 -10.048 -14.424 1.00 93.50 180 ASP A CA 1
ATOM 1436 C C . ASP A 1 180 ? 13.859 -11.345 -13.642 1.00 93.50 180 ASP A C 1
ATOM 1438 O O . ASP A 1 180 ? 13.031 -11.789 -12.844 1.00 93.50 180 ASP A O 1
ATOM 1442 N N . ALA A 1 181 ? 15.027 -11.948 -13.854 1.00 90.31 181 ALA A N 1
ATOM 1443 C CA . ALA A 1 181 ? 15.365 -13.248 -13.282 1.00 90.31 181 ALA A CA 1
ATOM 1444 C C . ALA A 1 181 ? 15.453 -13.252 -11.743 1.00 90.31 181 ALA A C 1
ATOM 1446 O O . ALA A 1 181 ? 15.421 -14.321 -11.137 1.00 90.31 181 ALA A O 1
ATOM 1447 N N . ARG A 1 182 ? 15.591 -12.084 -11.104 1.00 86.88 182 ARG A N 1
ATOM 1448 C CA . ARG A 1 182 ? 15.733 -11.949 -9.650 1.00 86.88 182 ARG A CA 1
ATOM 1449 C C . ARG A 1 182 ? 14.424 -11.515 -9.010 1.00 86.88 182 ARG A C 1
ATOM 1451 O O . ARG A 1 182 ? 13.980 -12.156 -8.067 1.00 86.88 182 ARG A O 1
ATOM 1458 N N . ILE A 1 183 ? 13.818 -10.439 -9.511 1.00 92.50 183 ILE A N 1
ATOM 1459 C CA . ILE A 1 183 ? 12.653 -9.791 -8.886 1.00 92.50 183 ILE A CA 1
ATOM 1460 C C . ILE A 1 183 ? 11.346 -9.993 -9.658 1.00 92.50 183 ILE A C 1
ATOM 1462 O O . ILE A 1 183 ? 10.295 -9.581 -9.185 1.00 92.50 183 ILE A O 1
ATOM 1466 N N . GLY A 1 184 ? 11.356 -10.664 -10.812 1.00 94.44 184 GLY A N 1
ATOM 1467 C CA . GLY A 1 184 ? 10.156 -10.807 -11.641 1.00 94.44 184 GLY A CA 1
ATOM 1468 C C . GLY A 1 184 ? 8.972 -11.447 -10.908 1.00 94.44 184 GLY A C 1
ATOM 1469 O O . GLY A 1 184 ? 7.832 -11.005 -11.058 1.00 94.44 184 GLY A O 1
ATOM 1470 N N . VAL A 1 185 ? 9.248 -12.422 -10.032 1.00 95.19 185 VAL A N 1
ATOM 1471 C CA . VAL A 1 185 ? 8.234 -13.060 -9.173 1.00 95.19 185 VAL A CA 1
ATOM 1472 C C . VAL A 1 185 ? 7.627 -12.064 -8.182 1.00 95.19 185 VAL A C 1
ATOM 1474 O O . VAL A 1 185 ? 6.413 -12.061 -7.991 1.00 95.19 185 VAL A O 1
ATOM 1477 N N . THR A 1 186 ? 8.437 -11.199 -7.567 1.00 95.00 186 THR A N 1
ATOM 1478 C CA . THR A 1 186 ? 7.941 -10.201 -6.609 1.00 95.00 186 THR A CA 1
ATOM 1479 C C . THR A 1 186 ? 7.177 -9.085 -7.315 1.00 95.00 186 THR A C 1
ATOM 1481 O O . THR A 1 186 ? 6.097 -8.727 -6.861 1.00 95.00 186 THR A O 1
ATOM 1484 N N . CYS A 1 187 ? 7.630 -8.647 -8.492 1.00 96.69 187 CYS A N 1
ATOM 1485 C CA . CYS A 1 187 ? 6.886 -7.715 -9.342 1.00 96.69 187 CYS A CA 1
ATOM 1486 C C . CYS A 1 187 ? 5.505 -8.259 -9.756 1.00 96.69 187 CYS A C 1
ATOM 1488 O O . CYS A 1 187 ? 4.544 -7.497 -9.863 1.00 96.69 187 CYS A O 1
ATOM 1490 N N . GLN A 1 188 ? 5.370 -9.574 -9.977 1.00 97.38 188 GLN A N 1
ATOM 1491 C CA . GLN A 1 188 ? 4.068 -10.188 -10.261 1.00 97.38 188 GLN A CA 1
ATOM 1492 C C . GLN A 1 188 ? 3.153 -10.203 -9.022 1.00 97.38 188 GLN A C 1
ATOM 1494 O O . GLN A 1 188 ? 1.952 -9.970 -9.160 1.00 97.38 188 GLN A O 1
ATOM 1499 N N . LEU A 1 189 ? 3.702 -10.396 -7.815 1.00 94.56 189 LEU A N 1
ATOM 1500 C CA . LEU A 1 189 ? 2.936 -10.254 -6.569 1.00 94.56 189 LEU A CA 1
ATOM 1501 C C . LEU A 1 189 ? 2.426 -8.819 -6.373 1.00 94.56 189 LEU A C 1
ATOM 1503 O O . LEU A 1 189 ? 1.274 -8.640 -5.971 1.00 94.56 189 LEU A O 1
ATOM 1507 N N . ASP A 1 190 ? 3.245 -7.815 -6.695 1.00 96.81 190 ASP A N 1
ATOM 1508 C CA . ASP A 1 190 ? 2.860 -6.400 -6.616 1.00 96.81 190 ASP A CA 1
ATOM 1509 C C . ASP A 1 190 ? 1.698 -6.094 -7.562 1.00 96.81 190 ASP A C 1
ATOM 1511 O O . ASP A 1 190 ? 0.714 -5.479 -7.151 1.00 96.81 190 ASP A O 1
ATOM 1515 N N . ILE A 1 191 ? 1.759 -6.578 -8.813 1.00 97.38 191 ILE A N 1
ATOM 1516 C CA . ILE A 1 191 ? 0.648 -6.455 -9.769 1.00 97.38 191 ILE A CA 1
ATOM 1517 C C . ILE A 1 191 ? -0.647 -6.974 -9.150 1.00 97.38 191 ILE A C 1
ATOM 1519 O O . ILE A 1 191 ? -1.658 -6.267 -9.157 1.00 97.38 191 ILE A O 1
ATOM 1523 N N . ASP A 1 192 ? -0.627 -8.201 -8.628 1.00 94.38 192 ASP A N 1
ATOM 1524 C CA . ASP A 1 192 ? -1.830 -8.865 -8.134 1.00 94.38 192 ASP A CA 1
ATOM 1525 C C . ASP A 1 192 ? -2.439 -8.099 -6.952 1.00 94.38 192 ASP A C 1
ATOM 1527 O O . ASP A 1 192 ? -3.660 -7.921 -6.878 1.00 94.38 192 ASP A O 1
ATOM 1531 N N . ARG A 1 193 ? -1.591 -7.580 -6.058 1.00 91.81 193 ARG A N 1
ATOM 1532 C CA . ARG A 1 193 ? -1.999 -6.821 -4.867 1.00 91.81 193 ARG A CA 1
ATOM 1533 C C . ARG A 1 193 ? -2.510 -5.439 -5.201 1.00 91.81 193 ARG A C 1
ATOM 1535 O O . ARG A 1 193 ? -3.627 -5.109 -4.814 1.00 91.81 193 ARG A O 1
ATOM 1542 N N . VAL A 1 194 ? -1.740 -4.659 -5.951 1.00 95.75 194 VAL A N 1
ATOM 1543 C CA . VAL A 1 194 ? -2.109 -3.302 -6.364 1.00 95.75 194 VAL A CA 1
ATOM 1544 C C . VAL A 1 194 ? -3.405 -3.345 -7.169 1.00 95.75 194 VAL A C 1
ATOM 1546 O O . VAL A 1 194 ? -4.355 -2.620 -6.864 1.00 95.75 194 VAL A O 1
ATOM 1549 N N . LYS A 1 195 ? -3.502 -4.256 -8.147 1.00 96.94 195 LYS A N 1
ATOM 1550 C CA . LYS A 1 195 ? -4.719 -4.441 -8.943 1.00 96.94 195 LYS A CA 1
ATOM 1551 C C . LYS A 1 195 ? -5.910 -4.801 -8.067 1.00 96.94 195 LYS A C 1
ATOM 1553 O O . LYS A 1 195 ? -6.977 -4.213 -8.245 1.00 96.94 195 LYS A O 1
ATOM 1558 N N . LYS A 1 196 ? -5.751 -5.742 -7.130 1.00 91.50 196 LYS A N 1
ATOM 1559 C CA . LYS A 1 196 ? -6.826 -6.117 -6.206 1.00 91.50 196 LYS A CA 1
ATOM 1560 C C . LYS A 1 196 ? -7.244 -4.932 -5.334 1.00 91.50 196 LYS A C 1
ATOM 1562 O O . LYS A 1 196 ? -8.429 -4.627 -5.281 1.00 91.50 196 LYS A O 1
ATOM 1567 N N . THR A 1 197 ? -6.293 -4.240 -4.716 1.00 92.81 197 THR A N 1
ATOM 1568 C CA . THR A 1 197 ? -6.531 -3.081 -3.848 1.00 92.81 197 THR A CA 1
ATOM 1569 C C . THR A 1 197 ? -7.333 -1.997 -4.560 1.00 92.81 197 THR A C 1
ATOM 1571 O O . THR A 1 197 ? -8.401 -1.609 -4.086 1.00 92.81 197 THR A O 1
ATOM 1574 N N . PHE A 1 198 ? -6.878 -1.540 -5.726 1.00 96.12 198 PHE A N 1
ATOM 1575 C CA . PHE A 1 198 ? -7.560 -0.462 -6.442 1.00 96.12 198 PHE A CA 1
ATOM 1576 C C . PHE A 1 198 ? -8.870 -0.906 -7.098 1.00 96.12 198 PHE A C 1
ATOM 1578 O O . PHE A 1 198 ? -9.790 -0.095 -7.217 1.00 96.12 198 PHE A O 1
ATOM 1585 N N . LYS A 1 199 ? -9.012 -2.190 -7.453 1.00 94.50 199 LYS A N 1
ATOM 1586 C CA . LYS A 1 199 ? -10.303 -2.752 -7.866 1.00 94.50 199 LYS A CA 1
ATOM 1587 C C . LYS A 1 199 ? -11.300 -2.768 -6.707 1.00 94.50 199 LYS A C 1
ATOM 1589 O O . LYS A 1 199 ? -12.441 -2.357 -6.897 1.00 94.50 199 LYS A O 1
ATOM 1594 N N . ASP A 1 200 ? -10.879 -3.192 -5.517 1.00 88.56 200 ASP A N 1
ATOM 1595 C CA . ASP A 1 200 ? -11.725 -3.214 -4.320 1.00 88.56 200 ASP A CA 1
ATOM 1596 C C . ASP A 1 200 ? -12.165 -1.791 -3.932 1.00 88.56 200 ASP A C 1
ATOM 1598 O O . ASP A 1 200 ? -13.334 -1.574 -3.615 1.00 88.56 200 ASP A O 1
ATOM 1602 N N . ILE A 1 201 ? -11.266 -0.804 -4.036 1.00 92.25 201 ILE A N 1
ATOM 1603 C CA . ILE A 1 201 ? -11.586 0.620 -3.840 1.00 92.25 201 ILE A CA 1
ATOM 1604 C C . ILE A 1 201 ? -12.600 1.105 -4.883 1.00 92.25 201 ILE A C 1
ATOM 1606 O O . ILE A 1 201 ? -13.587 1.747 -4.523 1.00 92.25 201 ILE A O 1
ATOM 1610 N N . ALA A 1 202 ? -12.396 0.784 -6.165 1.00 92.31 202 ALA A N 1
ATOM 1611 C CA . ALA A 1 202 ? -13.329 1.168 -7.222 1.00 92.31 202 ALA A CA 1
ATOM 1612 C C . ALA A 1 202 ? -14.731 0.591 -6.975 1.00 92.31 202 ALA A C 1
ATOM 1614 O O . ALA A 1 202 ? -15.716 1.319 -7.070 1.00 92.31 202 ALA A O 1
ATOM 1615 N N . VAL A 1 203 ? -14.824 -0.681 -6.572 1.00 87.12 203 VAL A N 1
ATOM 1616 C CA . VAL A 1 203 ? -16.094 -1.323 -6.195 1.00 87.12 203 VAL A CA 1
ATOM 1617 C C . VAL A 1 203 ? -16.725 -0.629 -4.986 1.00 87.12 203 VAL A C 1
ATOM 1619 O O . VAL A 1 203 ? -17.905 -0.285 -5.030 1.00 87.12 203 VAL A O 1
ATOM 1622 N N . ALA A 1 204 ? -15.950 -0.365 -3.929 1.00 84.31 204 ALA A N 1
ATOM 1623 C CA . ALA A 1 204 ? -16.444 0.283 -2.712 1.00 84.31 204 ALA A CA 1
ATOM 1624 C C . ALA A 1 204 ? -17.009 1.695 -2.966 1.00 84.31 204 ALA A C 1
ATOM 1626 O O . ALA A 1 204 ? -17.940 2.129 -2.281 1.00 84.31 204 ALA A O 1
ATOM 1627 N N . LEU A 1 205 ? -16.462 2.397 -3.962 1.00 88.62 205 LEU A N 1
ATOM 1628 C CA . LEU A 1 205 ? -16.853 3.753 -4.353 1.00 88.62 205 LEU A CA 1
ATOM 1629 C C . LEU A 1 205 ? -17.802 3.805 -5.561 1.00 88.62 205 LEU A C 1
ATOM 1631 O O . LEU A 1 205 ? -18.180 4.898 -5.982 1.00 88.62 205 LEU A O 1
ATOM 1635 N N . ASN A 1 206 ? -18.210 2.650 -6.098 1.00 87.56 206 ASN A N 1
ATOM 1636 C CA . ASN A 1 206 ? -19.031 2.541 -7.306 1.00 87.56 206 ASN A CA 1
ATOM 1637 C C . ASN A 1 206 ? -18.435 3.303 -8.512 1.00 87.56 206 ASN A C 1
ATOM 1639 O O . ASN A 1 206 ? -19.129 4.042 -9.213 1.00 87.56 206 ASN A O 1
ATOM 1643 N N . LEU A 1 207 ? -17.126 3.150 -8.717 1.00 93.50 207 LEU A N 1
ATOM 1644 C CA . LEU A 1 207 ? -16.366 3.717 -9.829 1.00 93.50 207 LEU A CA 1
ATOM 1645 C C . LEU A 1 207 ? -16.156 2.671 -10.924 1.00 93.50 207 LEU A C 1
ATOM 1647 O O . LEU A 1 207 ? -15.953 1.487 -10.647 1.00 93.50 207 LEU A O 1
ATOM 1651 N N . ASN A 1 208 ? -16.094 3.121 -12.176 1.00 96.31 208 ASN A N 1
ATOM 1652 C CA . ASN A 1 208 ? -15.634 2.273 -13.271 1.00 96.31 208 ASN A CA 1
ATOM 1653 C C . ASN A 1 208 ? -14.143 1.966 -13.089 1.00 96.31 208 ASN A C 1
ATOM 1655 O O . ASN A 1 208 ? -13.332 2.885 -12.972 1.00 96.31 208 ASN A O 1
ATOM 1659 N N . PHE A 1 209 ? -13.764 0.690 -13.095 1.00 97.44 209 PHE A N 1
ATOM 1660 C CA . PHE A 1 209 ? -12.362 0.289 -12.995 1.00 97.44 209 PHE A CA 1
ATOM 1661 C C . PHE A 1 209 ? -11.771 0.058 -14.387 1.00 97.44 209 PHE A C 1
ATOM 1663 O O . PHE A 1 209 ? -12.191 -0.852 -15.101 1.00 97.44 209 PHE A O 1
ATOM 1670 N N . VAL A 1 210 ? -10.786 0.872 -14.764 1.00 98.12 210 VAL A N 1
ATOM 1671 C CA . VAL A 1 210 ? -10.046 0.746 -16.027 1.00 98.12 210 VAL A CA 1
ATOM 1672 C C . VAL A 1 210 ? -8.613 0.356 -15.700 1.00 98.12 210 VAL A C 1
ATOM 1674 O O . VAL A 1 210 ? -7.961 1.026 -14.906 1.00 98.12 210 VAL A O 1
ATOM 1677 N N . TYR A 1 211 ? -8.118 -0.717 -16.311 1.00 98.12 211 TYR A N 1
ATOM 1678 C CA . TYR A 1 211 ? -6.810 -1.287 -16.002 1.00 98.12 211 TYR A CA 1
ATOM 1679 C C . TYR A 1 211 ? -5.942 -1.384 -17.255 1.00 98.12 211 TYR A C 1
ATOM 1681 O O . TYR A 1 211 ? -6.363 -1.960 -18.254 1.00 98.12 211 TYR A O 1
ATOM 1689 N N . THR A 1 212 ? -4.740 -0.820 -17.185 1.00 98.44 212 THR A N 1
ATOM 1690 C CA . THR A 1 212 ? -3.685 -0.919 -18.199 1.00 98.44 212 THR A CA 1
ATOM 1691 C C . THR A 1 212 ? -2.446 -1.526 -17.555 1.00 98.44 212 THR A C 1
ATOM 1693 O O . THR A 1 212 ? -2.062 -1.143 -16.451 1.00 98.44 212 THR A O 1
ATOM 1696 N N . GLU A 1 213 ? -1.817 -2.471 -18.242 1.00 98.00 213 GLU A N 1
ATOM 1697 C CA . GLU A 1 213 ? -0.662 -3.211 -17.741 1.00 98.00 213 GLU A CA 1
ATOM 1698 C C . GLU A 1 213 ? 0.440 -3.228 -18.801 1.00 98.00 213 GLU A C 1
ATOM 1700 O O . GLU A 1 213 ? 0.176 -3.531 -19.962 1.00 98.00 213 GLU A O 1
ATOM 1705 N N . VAL A 1 214 ? 1.670 -2.915 -18.395 1.00 98.50 214 VAL A N 1
ATOM 1706 C CA . VAL A 1 214 ? 2.883 -3.015 -19.213 1.00 98.50 214 VAL A CA 1
ATOM 1707 C C . VAL A 1 214 ? 3.852 -3.939 -18.482 1.00 98.50 214 VAL A C 1
ATOM 1709 O O . VAL A 1 214 ? 4.483 -3.547 -17.500 1.00 98.50 214 VAL A O 1
ATOM 1712 N N . LYS A 1 215 ? 3.947 -5.192 -18.927 1.00 97.50 215 LYS A N 1
ATOM 1713 C CA . LYS A 1 215 ? 4.788 -6.214 -18.293 1.00 97.50 215 LYS A CA 1
ATOM 1714 C C . LYS A 1 215 ? 5.315 -7.225 -19.294 1.00 97.50 215 LYS A C 1
ATOM 1716 O O . LYS A 1 215 ? 4.900 -7.248 -20.451 1.00 97.50 215 LYS A O 1
ATOM 1721 N N . GLY A 1 216 ? 6.151 -8.141 -18.821 1.00 95.62 216 GLY A N 1
ATOM 1722 C CA . GLY A 1 216 ? 6.618 -9.242 -19.645 1.00 95.62 216 GLY A CA 1
ATOM 1723 C C . GLY A 1 216 ? 7.388 -8.743 -20.860 1.00 95.62 216 GLY A C 1
ATOM 1724 O O . GLY A 1 216 ? 8.241 -7.870 -20.742 1.00 95.62 216 GLY A O 1
ATOM 1725 N N . VAL A 1 217 ? 7.052 -9.268 -22.036 1.00 95.38 217 VAL A N 1
ATOM 1726 C CA . VAL A 1 217 ? 7.646 -8.824 -23.307 1.00 95.38 217 VAL A CA 1
ATOM 1727 C C . VAL A 1 217 ? 7.273 -7.383 -23.675 1.00 95.38 217 VAL A C 1
ATOM 1729 O O . VAL A 1 217 ? 8.014 -6.725 -24.398 1.00 95.38 217 VAL A O 1
ATOM 1732 N N . GLU A 1 218 ? 6.170 -6.862 -23.129 1.00 97.38 218 GLU A N 1
ATOM 1733 C CA . GLU A 1 218 ? 5.747 -5.475 -23.331 1.00 97.38 218 GLU A CA 1
ATOM 1734 C C . GLU A 1 218 ? 6.493 -4.495 -22.416 1.00 97.38 218 GLU A C 1
ATOM 1736 O O . GLU A 1 218 ? 6.332 -3.285 -22.573 1.00 97.38 218 GLU A O 1
ATOM 1741 N N . PHE A 1 219 ? 7.302 -4.979 -21.466 1.00 97.88 219 PHE A N 1
ATOM 1742 C CA . PHE A 1 219 ? 8.069 -4.135 -20.554 1.00 97.88 219 PHE A CA 1
ATOM 1743 C C . PHE A 1 219 ? 9.195 -3.409 -21.298 1.00 97.88 219 PHE A C 1
ATOM 1745 O O . PHE A 1 219 ? 10.274 -3.948 -21.521 1.00 97.88 219 PHE A O 1
ATOM 1752 N N . ASN A 1 220 ? 8.932 -2.170 -21.706 1.00 96.44 220 ASN A N 1
ATOM 1753 C CA . ASN A 1 220 ? 9.918 -1.282 -22.306 1.00 96.44 220 ASN A CA 1
ATOM 1754 C C . ASN A 1 220 ? 9.485 0.187 -22.163 1.00 96.44 220 ASN A C 1
ATOM 1756 O O . ASN A 1 220 ? 8.328 0.497 -21.861 1.00 96.44 220 ASN A O 1
ATOM 1760 N N . LYS A 1 221 ? 10.428 1.102 -22.409 1.00 97.19 221 LYS A N 1
ATOM 1761 C CA . LYS A 1 221 ? 10.215 2.553 -22.308 1.00 97.19 221 LYS A CA 1
ATOM 1762 C C . LYS A 1 221 ? 9.080 3.051 -23.203 1.00 97.19 221 LYS A C 1
ATOM 1764 O O . LYS A 1 221 ? 8.241 3.820 -22.742 1.00 97.19 221 LYS A O 1
ATOM 1769 N N . THR A 1 222 ? 9.032 2.611 -24.458 1.00 97.25 222 THR A N 1
ATOM 1770 C CA . THR A 1 222 ? 8.014 3.041 -25.428 1.00 97.25 222 THR A CA 1
ATOM 1771 C C . THR A 1 222 ? 6.609 2.726 -24.929 1.00 97.25 222 THR A C 1
ATOM 1773 O O . THR A 1 222 ? 5.752 3.605 -24.898 1.00 97.25 222 THR A O 1
ATOM 1776 N N . ASN A 1 223 ? 6.383 1.498 -24.471 1.00 98.31 223 ASN A N 1
ATOM 1777 C CA . ASN A 1 223 ? 5.085 1.064 -23.973 1.00 98.31 223 ASN A CA 1
ATOM 1778 C C . ASN A 1 223 ? 4.694 1.757 -22.663 1.00 98.31 223 ASN A C 1
ATOM 1780 O O . ASN A 1 223 ? 3.530 2.131 -22.515 1.00 98.31 223 ASN A O 1
ATOM 1784 N N . LEU A 1 224 ? 5.645 2.008 -21.753 1.00 98.25 224 LEU A N 1
ATOM 1785 C CA . LEU A 1 224 ? 5.399 2.838 -20.566 1.00 98.25 224 LEU A CA 1
ATOM 1786 C C . LEU A 1 224 ? 4.904 4.228 -20.976 1.00 98.25 224 LEU A C 1
ATOM 1788 O O . LEU A 1 224 ? 3.847 4.672 -20.523 1.00 98.25 224 LEU A O 1
ATOM 1792 N N . LEU A 1 225 ? 5.645 4.913 -21.851 1.00 98.06 225 LEU A N 1
ATOM 1793 C CA . LEU A 1 225 ? 5.299 6.270 -22.269 1.00 98.06 225 LEU A CA 1
ATOM 1794 C C . LEU A 1 225 ? 3.976 6.294 -23.040 1.00 98.06 225 LEU A C 1
ATOM 1796 O O . LEU A 1 225 ? 3.181 7.206 -22.832 1.00 98.06 225 LEU A O 1
ATOM 1800 N N . ASN A 1 226 ? 3.691 5.283 -23.861 1.00 98.25 226 ASN A N 1
ATOM 1801 C CA . ASN A 1 226 ? 2.407 5.139 -24.545 1.00 98.25 226 ASN A CA 1
ATOM 1802 C C . ASN A 1 226 ? 1.248 4.975 -23.558 1.00 98.25 226 ASN A C 1
ATOM 1804 O O . ASN A 1 226 ? 0.241 5.666 -23.695 1.00 98.25 226 ASN A O 1
ATOM 1808 N N . ALA A 1 227 ? 1.386 4.116 -22.543 1.00 98.06 227 ALA A N 1
ATOM 1809 C CA . ALA A 1 227 ? 0.353 3.922 -21.526 1.00 98.06 227 ALA A CA 1
ATOM 1810 C C . ALA A 1 227 ? 0.044 5.226 -20.770 1.00 98.06 227 ALA A C 1
ATOM 1812 O O . ALA A 1 227 ? -1.119 5.551 -20.532 1.00 98.06 227 ALA A O 1
ATOM 1813 N N . VAL A 1 228 ? 1.081 6.005 -20.447 1.00 97.88 228 VAL A N 1
ATOM 1814 C CA . VAL A 1 228 ? 0.946 7.296 -19.761 1.00 97.88 228 VAL A CA 1
ATOM 1815 C C . VAL A 1 228 ? 0.400 8.395 -20.684 1.00 97.88 228 VAL A C 1
ATOM 1817 O O . VAL A 1 228 ? -0.424 9.192 -20.250 1.00 97.88 228 VAL A O 1
ATOM 1820 N N . ASN A 1 229 ? 0.825 8.457 -21.949 1.00 96.44 229 ASN A N 1
ATOM 1821 C CA . ASN A 1 229 ? 0.382 9.489 -22.896 1.00 96.44 229 ASN A CA 1
ATOM 1822 C C . ASN A 1 229 ? -1.064 9.270 -23.369 1.00 96.44 229 ASN A C 1
ATOM 1824 O O . ASN A 1 229 ? -1.789 10.237 -23.588 1.00 96.44 229 ASN A O 1
ATOM 1828 N N . ASN A 1 230 ? -1.480 8.011 -23.530 1.00 95.19 230 ASN A N 1
ATOM 1829 C CA . ASN A 1 230 ? -2.776 7.664 -24.118 1.00 95.19 230 ASN A CA 1
ATOM 1830 C C . ASN A 1 230 ? -3.904 7.568 -23.085 1.00 95.19 230 ASN A C 1
ATOM 1832 O O . ASN A 1 230 ? -5.058 7.339 -23.458 1.00 95.19 230 ASN A O 1
ATOM 1836 N N . VAL A 1 231 ? -3.606 7.736 -21.792 1.00 95.12 231 VAL A N 1
ATOM 1837 C CA . VAL A 1 231 ? -4.659 7.796 -20.782 1.00 95.12 231 VAL A CA 1
ATOM 1838 C C . VAL A 1 231 ? -5.508 9.040 -21.036 1.00 95.12 231 VAL A C 1
ATOM 1840 O O . VAL A 1 231 ? -5.027 10.168 -21.028 1.00 95.12 231 VAL A O 1
ATOM 1843 N N . THR A 1 232 ? -6.793 8.831 -21.288 1.00 93.31 232 THR A N 1
ATOM 1844 C CA . THR A 1 232 ? -7.780 9.907 -21.376 1.00 93.31 232 THR A CA 1
ATOM 1845 C C . THR A 1 232 ? -8.547 9.967 -20.068 1.00 93.31 232 THR A C 1
ATOM 1847 O O . THR A 1 232 ? -8.864 8.930 -19.478 1.00 93.31 232 THR A O 1
ATOM 1850 N N . SER A 1 233 ? -8.846 11.167 -19.582 1.00 95.56 233 SER A N 1
ATOM 1851 C CA . SER A 1 233 ? -9.553 1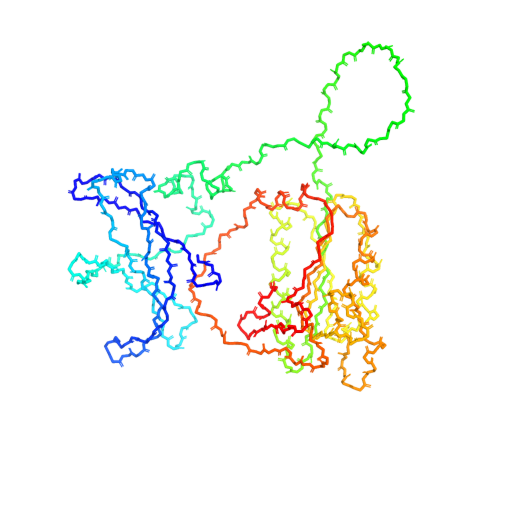1.353 -18.315 1.00 95.56 233 SER A CA 1
ATOM 1852 C C . SER A 1 233 ? -10.461 12.573 -18.347 1.00 95.56 233 SER A C 1
ATOM 1854 O O . SER A 1 233 ? -10.263 13.495 -19.134 1.00 95.56 233 SER A O 1
ATOM 1856 N N . LYS A 1 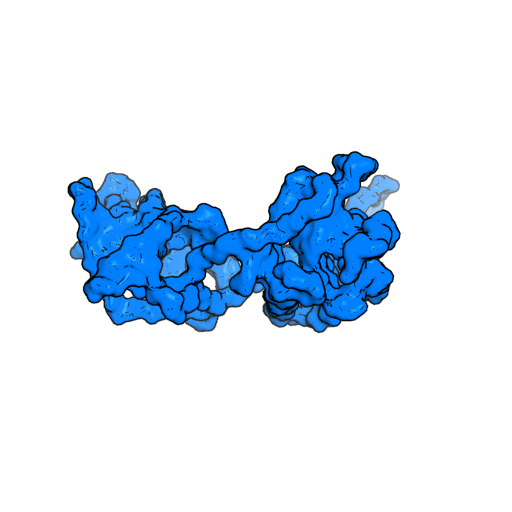234 ? -11.461 12.578 -17.469 1.00 95.31 234 LYS A N 1
ATOM 1857 C CA . LYS A 1 234 ? -12.272 13.756 -17.136 1.00 95.31 234 LYS A CA 1
ATOM 1858 C C . LYS A 1 234 ? -12.041 14.159 -15.685 1.00 95.31 234 LYS A C 1
ATOM 1860 O O . LYS A 1 234 ? -11.491 13.388 -14.906 1.00 95.31 234 LYS A O 1
ATOM 1865 N N . ASN A 1 235 ? -12.521 15.342 -15.304 1.00 95.81 235 ASN A N 1
ATOM 1866 C CA . ASN A 1 235 ? -12.320 15.875 -13.955 1.00 95.81 235 ASN A CA 1
ATOM 1867 C C . ASN A 1 235 ? -12.774 14.923 -12.838 1.00 95.81 235 ASN A C 1
ATOM 1869 O O . ASN A 1 235 ? -12.096 14.805 -11.833 1.00 95.81 235 ASN A O 1
ATOM 1873 N N . SER A 1 236 ? -13.858 14.170 -13.028 1.00 94.75 236 SER A N 1
ATOM 1874 C CA . SER A 1 236 ? -14.338 13.203 -12.028 1.00 94.75 236 SER A CA 1
ATOM 1875 C C . SER A 1 236 ? -13.482 11.935 -11.890 1.00 94.75 236 SER A C 1
ATOM 1877 O O . SER A 1 236 ? -13.780 11.109 -11.036 1.00 94.75 236 SER A O 1
ATOM 1879 N N . ASP A 1 237 ? -12.493 11.718 -12.759 1.00 98.00 237 ASP A N 1
ATOM 1880 C CA . ASP A 1 237 ? -11.694 10.491 -12.767 1.00 98.00 237 ASP A CA 1
ATOM 1881 C C . ASP A 1 237 ? -10.487 10.585 -11.830 1.00 98.00 237 ASP A C 1
ATOM 1883 O O . ASP A 1 237 ? -10.017 11.675 -11.498 1.00 98.00 237 ASP A O 1
ATOM 1887 N N . ILE A 1 238 ? -9.964 9.414 -11.469 1.00 98.56 238 ILE A N 1
ATOM 1888 C CA . ILE A 1 238 ? -8.724 9.217 -10.718 1.00 98.56 238 ILE A CA 1
ATOM 1889 C C . ILE A 1 238 ? -7.750 8.451 -11.611 1.00 98.56 238 ILE A C 1
ATOM 1891 O O . ILE A 1 238 ? -8.146 7.477 -12.256 1.00 98.56 238 ILE A O 1
ATOM 1895 N N . ILE A 1 239 ? -6.478 8.847 -11.618 1.00 98.75 239 ILE A N 1
ATOM 1896 C CA . ILE A 1 239 ? -5.405 8.075 -12.257 1.00 98.75 239 ILE A CA 1
ATOM 1897 C C . ILE A 1 239 ? -4.454 7.555 -11.185 1.00 98.75 239 ILE A C 1
ATOM 1899 O O . ILE A 1 239 ? -3.998 8.303 -10.325 1.00 98.75 239 ILE A O 1
ATOM 1903 N N . VAL A 1 240 ? -4.125 6.273 -11.258 1.00 98.81 240 VAL A N 1
ATOM 1904 C CA . VAL A 1 240 ? -3.095 5.645 -10.438 1.00 98.81 240 VAL A CA 1
ATOM 1905 C C . VAL A 1 240 ? -2.056 5.056 -11.378 1.00 98.81 240 VAL A C 1
ATOM 1907 O O . VAL A 1 240 ? -2.388 4.237 -12.229 1.00 98.81 240 VAL A O 1
ATOM 1910 N N . PHE A 1 241 ? -0.810 5.480 -11.232 1.00 98.88 241 PHE A N 1
ATOM 1911 C CA . PHE A 1 241 ? 0.344 4.899 -11.898 1.00 98.88 241 PHE A CA 1
ATOM 1912 C C . PHE A 1 241 ? 1.190 4.166 -10.864 1.00 98.88 241 PHE A C 1
ATOM 1914 O O . PHE A 1 241 ? 1.558 4.753 -9.846 1.00 98.88 241 PHE A O 1
ATOM 1921 N N . CYS A 1 242 ? 1.518 2.909 -11.144 1.00 98.75 242 CYS A N 1
ATOM 1922 C CA . CYS A 1 242 ? 2.404 2.102 -10.320 1.00 98.75 242 CYS A CA 1
ATOM 1923 C C . CYS A 1 242 ? 3.563 1.555 -11.155 1.00 98.75 242 CYS A C 1
ATOM 1925 O O . CYS A 1 242 ? 3.340 0.994 -12.228 1.00 98.75 242 CYS A O 1
ATOM 1927 N N . TYR A 1 243 ? 4.781 1.663 -10.632 1.00 98.75 243 TYR A N 1
ATOM 1928 C CA . TYR A 1 243 ? 5.962 0.996 -11.176 1.00 98.75 243 TYR A CA 1
ATOM 1929 C C . TYR A 1 243 ? 6.556 0.039 -10.145 1.00 98.75 243 TYR A C 1
ATOM 1931 O O . TYR A 1 243 ? 6.729 0.426 -8.992 1.00 98.75 243 TYR A O 1
ATOM 1939 N N . THR A 1 244 ? 6.910 -1.175 -10.565 1.00 98.12 244 THR A N 1
ATOM 1940 C CA . THR A 1 244 ? 7.707 -2.121 -9.768 1.00 98.12 244 THR A CA 1
ATOM 1941 C C . THR A 1 244 ? 8.821 -2.715 -10.627 1.00 98.12 244 THR A C 1
ATOM 1943 O O . THR A 1 244 ? 8.587 -3.231 -11.726 1.00 98.12 244 THR A O 1
ATOM 1946 N N . GLY A 1 245 ? 10.057 -2.614 -10.149 1.00 95.75 245 GLY A N 1
ATOM 1947 C CA . GLY A 1 245 ? 11.227 -3.037 -10.909 1.00 95.75 245 GLY A CA 1
ATOM 1948 C C . GLY A 1 245 ? 12.530 -2.507 -10.325 1.00 95.75 245 GLY A C 1
ATOM 1949 O O . GLY A 1 245 ? 12.603 -2.151 -9.145 1.00 95.75 245 GLY A O 1
ATOM 1950 N N . HIS A 1 246 ? 13.560 -2.459 -11.167 1.00 94.44 246 HIS A N 1
ATOM 1951 C CA . HIS A 1 246 ? 14.829 -1.823 -10.823 1.00 94.44 246 HIS A CA 1
ATOM 1952 C C . HIS A 1 246 ? 14.734 -0.314 -10.996 1.00 94.44 246 HIS A C 1
ATOM 1954 O O . HIS A 1 246 ? 13.912 0.218 -11.737 1.00 94.44 246 HIS A O 1
ATOM 1960 N N . GLY A 1 247 ? 15.589 0.399 -10.293 1.00 94.50 247 GLY A N 1
ATOM 1961 C CA . GLY A 1 247 ? 15.693 1.834 -10.442 1.00 94.50 247 GLY A CA 1
ATOM 1962 C C . GLY A 1 247 ? 17.004 2.301 -9.870 1.00 94.50 247 GLY A C 1
ATOM 1963 O O . GLY A 1 247 ? 17.661 1.569 -9.133 1.00 94.50 247 GLY A O 1
ATOM 1964 N N . TYR A 1 248 ? 17.397 3.496 -10.259 1.00 93.81 248 TYR A N 1
ATOM 1965 C CA . TYR A 1 248 ? 18.652 4.081 -9.830 1.00 93.81 248 TYR A CA 1
ATOM 1966 C C . TYR A 1 248 ? 18.576 5.600 -9.958 1.00 93.81 248 TYR A C 1
ATOM 1968 O O . TYR A 1 248 ? 17.614 6.161 -10.484 1.00 93.81 248 TYR A O 1
ATOM 1976 N N . HIS A 1 249 ? 19.611 6.269 -9.486 1.00 94.00 249 HIS A N 1
ATOM 1977 C CA . HIS A 1 249 ? 19.793 7.701 -9.584 1.00 94.00 249 HIS A CA 1
ATOM 1978 C C . HIS A 1 249 ? 20.987 8.012 -10.482 1.00 94.00 249 HIS A C 1
ATOM 1980 O O . HIS A 1 249 ? 22.028 7.359 -10.386 1.00 94.00 249 HIS A O 1
ATOM 1986 N N . PHE A 1 250 ? 20.852 9.005 -11.359 1.00 90.50 250 PHE A N 1
ATOM 1987 C CA . PHE A 1 250 ? 21.998 9.480 -12.126 1.00 90.50 250 PHE A CA 1
ATOM 1988 C C . PHE A 1 250 ? 22.808 10.473 -11.288 1.00 90.50 250 PHE A C 1
ATOM 1990 O O . PHE A 1 250 ? 22.259 11.445 -10.781 1.00 90.50 250 PHE A O 1
ATOM 1997 N N . GLU A 1 251 ? 24.125 10.279 -11.199 1.00 88.69 251 GLU A N 1
ATOM 1998 C CA . GLU A 1 251 ? 25.033 11.172 -10.452 1.00 88.69 251 GLU A CA 1
ATOM 1999 C C . GLU A 1 251 ? 24.984 12.630 -10.918 1.00 88.69 251 GLU A C 1
ATOM 2001 O O . GLU A 1 251 ? 25.266 13.548 -10.152 1.00 88.69 251 GLU A O 1
ATOM 2006 N N . ASN A 1 252 ? 24.626 12.860 -12.180 1.00 89.44 252 ASN A N 1
ATOM 2007 C CA . ASN A 1 252 ? 24.517 14.194 -12.754 1.00 89.44 252 ASN A CA 1
ATOM 2008 C C . ASN A 1 252 ? 23.119 14.831 -12.594 1.00 89.44 252 ASN A C 1
ATOM 2010 O O . ASN A 1 252 ? 22.933 15.944 -13.081 1.00 89.44 252 ASN A O 1
ATOM 2014 N N . ASP A 1 253 ? 22.165 14.181 -11.911 1.00 89.56 253 ASP A N 1
ATOM 2015 C CA . ASP A 1 253 ? 20.785 14.668 -11.696 1.00 89.56 253 ASP A CA 1
ATOM 2016 C C . ASP A 1 253 ? 20.395 14.755 -10.203 1.00 89.56 253 ASP A C 1
ATOM 2018 O O . ASP A 1 253 ? 19.240 14.588 -9.825 1.00 89.56 253 ASP A O 1
ATOM 2022 N N . MET A 1 254 ? 21.353 15.086 -9.331 1.00 89.75 254 MET A N 1
ATOM 2023 C CA . MET A 1 254 ? 21.158 15.130 -7.867 1.00 89.75 254 MET A CA 1
ATOM 2024 C C . MET A 1 254 ? 20.088 16.123 -7.372 1.00 89.75 254 MET A C 1
ATOM 2026 O O . MET A 1 254 ? 19.739 16.120 -6.193 1.00 89.75 254 MET A O 1
ATOM 2030 N N . GLN A 1 255 ? 19.589 17.011 -8.237 1.00 92.88 255 GLN A N 1
ATOM 2031 C CA . GLN A 1 255 ? 18.529 17.967 -7.894 1.00 92.88 255 GLN A CA 1
ATOM 2032 C C . GLN A 1 255 ? 17.126 17.361 -8.010 1.00 92.88 255 GLN A C 1
ATOM 2034 O O . GLN A 1 255 ? 16.180 17.882 -7.416 1.00 92.88 255 GLN A O 1
ATOM 2039 N N . ASN A 1 256 ? 16.971 16.285 -8.777 1.00 94.00 256 ASN A N 1
ATOM 2040 C CA . ASN A 1 256 ? 15.697 15.623 -8.988 1.00 94.00 256 ASN A CA 1
ATOM 2041 C C . ASN A 1 256 ? 15.543 14.486 -7.975 1.00 94.00 256 ASN A C 1
ATOM 2043 O O . ASN A 1 256 ? 16.194 13.467 -8.133 1.00 94.00 256 ASN A O 1
ATOM 2047 N N . PRO A 1 257 ? 14.676 14.583 -6.955 1.00 94.69 257 PRO A N 1
ATOM 2048 C CA . PRO A 1 257 ? 14.660 13.617 -5.855 1.00 94.69 257 PRO A CA 1
ATOM 2049 C C . PRO A 1 257 ? 14.191 12.211 -6.252 1.00 94.69 257 PRO A C 1
ATOM 2051 O O . PRO A 1 257 ? 14.310 11.280 -5.453 1.00 94.69 257 PRO A O 1
ATOM 2054 N N . TYR A 1 258 ? 13.633 12.043 -7.452 1.00 97.06 258 TYR A N 1
ATOM 2055 C CA . TYR A 1 258 ? 12.951 10.822 -7.848 1.00 97.06 258 TYR A CA 1
ATOM 2056 C C . TYR A 1 258 ? 13.814 9.883 -8.701 1.00 97.06 258 TYR A C 1
ATOM 2058 O O . TYR A 1 258 ? 14.623 10.350 -9.508 1.00 97.06 258 TYR A O 1
ATOM 2066 N N . PRO A 1 259 ? 13.598 8.558 -8.590 1.00 96.31 259 PRO A N 1
ATOM 2067 C CA . PRO A 1 259 ? 14.409 7.577 -9.296 1.00 96.31 259 PRO A CA 1
ATOM 2068 C C . PRO A 1 259 ? 14.196 7.589 -10.814 1.00 96.31 259 PRO A C 1
ATOM 2070 O O . PRO A 1 259 ? 13.144 7.961 -11.345 1.00 96.31 259 PRO A O 1
ATOM 2073 N N . GLN A 1 260 ? 15.202 7.084 -11.519 1.00 96.06 260 GLN A N 1
ATOM 2074 C CA . GLN A 1 260 ? 15.072 6.555 -12.869 1.00 96.06 260 GLN A CA 1
ATOM 2075 C C . GLN A 1 260 ? 14.450 5.163 -12.777 1.00 96.06 260 GLN A C 1
ATOM 2077 O O . GLN A 1 260 ? 15.006 4.273 -12.137 1.00 96.06 260 GLN A O 1
ATOM 2082 N N . MET A 1 261 ? 13.300 4.960 -13.412 1.00 97.00 261 MET A N 1
ATOM 2083 C CA . MET A 1 261 ? 12.725 3.630 -13.599 1.00 97.00 261 MET A CA 1
ATOM 2084 C C . MET A 1 261 ? 13.510 2.917 -14.694 1.00 97.00 261 MET A C 1
ATOM 2086 O O . MET A 1 261 ? 13.575 3.405 -15.831 1.00 97.00 261 MET A O 1
ATOM 2090 N N . ASP A 1 262 ? 14.106 1.775 -14.355 1.00 94.94 262 ASP A N 1
ATOM 2091 C CA . ASP A 1 262 ? 14.883 1.003 -15.313 1.00 94.94 262 ASP A CA 1
ATOM 2092 C C . ASP A 1 262 ? 13.948 0.220 -16.238 1.00 94.94 262 ASP A C 1
ATOM 2094 O O . ASP A 1 262 ? 13.234 -0.686 -15.799 1.00 94.94 262 ASP A O 1
ATOM 2098 N N . MET A 1 263 ? 13.928 0.591 -17.518 1.00 95.81 263 MET A N 1
ATOM 2099 C CA . MET A 1 263 ? 13.098 -0.049 -18.542 1.00 95.81 263 MET A CA 1
ATOM 2100 C C . MET A 1 263 ? 13.913 -0.979 -19.443 1.00 95.81 263 MET A C 1
ATOM 2102 O O . MET A 1 263 ? 13.419 -1.409 -20.491 1.00 95.81 263 MET A O 1
ATOM 2106 N N . ARG A 1 264 ? 15.158 -1.287 -19.061 1.00 92.06 264 ARG A N 1
ATOM 2107 C CA . ARG A 1 264 ? 15.981 -2.278 -19.748 1.00 92.06 264 ARG A CA 1
ATOM 2108 C C . ARG A 1 264 ? 15.432 -3.684 -19.499 1.00 92.06 264 ARG A C 1
ATOM 2110 O O . ARG A 1 264 ? 15.103 -4.073 -18.383 1.00 92.06 264 ARG A O 1
ATOM 2117 N N . THR A 1 265 ? 15.404 -4.474 -20.562 1.00 86.19 265 THR A N 1
ATOM 2118 C CA . THR A 1 265 ? 15.141 -5.925 -20.559 1.00 86.19 265 THR A CA 1
ATOM 2119 C C . THR A 1 265 ? 16.434 -6.737 -20.644 1.00 86.19 265 THR A C 1
ATOM 2121 O O . THR A 1 265 ? 16.429 -7.956 -20.490 1.00 86.19 265 THR A O 1
ATOM 2124 N N . SER A 1 266 ? 17.561 -6.066 -20.896 1.00 83.38 266 SER A N 1
ATOM 2125 C CA . SER A 1 266 ? 18.889 -6.664 -20.957 1.00 83.38 266 SER A CA 1
ATOM 2126 C C . SER A 1 266 ? 19.946 -5.668 -20.472 1.00 83.38 266 SER A C 1
ATOM 2128 O O . SER A 1 266 ? 19.888 -4.501 -20.865 1.00 83.38 266 SER A O 1
ATOM 2130 N N . PRO A 1 267 ? 20.978 -6.114 -19.731 1.00 78.75 267 PRO A N 1
ATOM 2131 C CA . PRO A 1 267 ? 22.098 -5.260 -19.323 1.00 78.75 267 PRO A CA 1
ATOM 2132 C C . PRO A 1 267 ? 22.870 -4.624 -20.490 1.00 78.75 267 PRO A C 1
ATOM 2134 O O . PRO A 1 267 ? 23.620 -3.678 -20.286 1.00 78.75 267 PRO A O 1
ATOM 2137 N N . LYS A 1 268 ? 22.708 -5.145 -21.716 1.00 84.88 268 LYS A N 1
ATOM 2138 C CA . LYS A 1 268 ? 23.351 -4.612 -22.928 1.00 84.88 268 LYS A CA 1
ATOM 2139 C C . LYS A 1 268 ? 22.685 -3.342 -23.463 1.00 84.88 268 LYS A C 1
ATOM 2141 O O . LYS A 1 268 ? 23.258 -2.686 -24.327 1.00 84.88 268 LYS A O 1
ATOM 2146 N N . GLN A 1 269 ? 21.462 -3.040 -23.030 1.00 87.56 269 GLN A N 1
ATOM 2147 C CA . GLN A 1 269 ? 20.752 -1.844 -23.467 1.00 87.56 269 GLN A CA 1
ATOM 2148 C C . GLN A 1 269 ? 21.327 -0.608 -22.776 1.00 87.56 269 GLN A C 1
ATOM 2150 O O . GLN A 1 269 ? 21.591 -0.628 -21.575 1.00 87.56 269 GLN A O 1
ATOM 2155 N N . ASP A 1 270 ? 21.482 0.475 -23.538 1.00 88.06 270 ASP A N 1
ATOM 2156 C CA . ASP A 1 270 ? 21.926 1.754 -22.993 1.00 88.06 270 ASP A CA 1
ATOM 2157 C C . ASP A 1 270 ? 20.930 2.274 -21.945 1.00 88.06 270 ASP A C 1
ATOM 2159 O O . ASP A 1 270 ? 19.730 2.395 -22.211 1.00 88.06 270 ASP A O 1
ATOM 2163 N N . ALA A 1 271 ? 21.442 2.572 -20.754 1.00 84.81 271 ALA A N 1
ATOM 2164 C CA . ALA A 1 271 ? 20.655 3.003 -19.610 1.00 84.81 271 ALA A CA 1
ATOM 2165 C C . ALA A 1 271 ? 20.076 4.412 -19.819 1.00 84.81 271 ALA A C 1
ATOM 2167 O O . ALA A 1 271 ? 18.919 4.658 -19.479 1.00 84.81 271 ALA A O 1
ATOM 2168 N N . ALA A 1 272 ? 20.813 5.320 -20.466 1.00 84.06 272 ALA A N 1
ATOM 2169 C CA . ALA A 1 272 ? 20.308 6.663 -20.754 1.00 84.06 272 ALA A CA 1
ATOM 2170 C C . ALA A 1 272 ? 19.126 6.620 -21.743 1.00 84.06 272 ALA A C 1
ATOM 2172 O O . ALA A 1 272 ? 18.106 7.285 -21.545 1.00 84.06 272 ALA A O 1
ATOM 2173 N N . ALA A 1 273 ? 19.210 5.775 -22.774 1.00 90.88 273 ALA A N 1
ATOM 2174 C CA . ALA A 1 273 ? 18.124 5.591 -23.729 1.00 90.88 273 ALA A CA 1
ATOM 2175 C C . ALA A 1 273 ? 16.911 4.849 -23.139 1.00 90.88 273 ALA A C 1
ATOM 2177 O O . ALA A 1 273 ? 15.778 5.170 -23.504 1.00 90.88 273 ALA A O 1
ATOM 2178 N N . ASN A 1 274 ? 17.118 3.894 -22.225 1.00 94.00 274 ASN A N 1
ATOM 2179 C CA . ASN A 1 274 ? 16.093 2.941 -21.771 1.00 94.00 274 ASN A CA 1
ATOM 2180 C C . ASN A 1 274 ? 15.643 3.142 -20.321 1.00 94.00 274 ASN A C 1
ATOM 2182 O O . ASN A 1 274 ? 15.225 2.191 -19.669 1.00 94.00 274 ASN A O 1
ATOM 2186 N N . THR A 1 275 ? 15.671 4.375 -19.827 1.00 94.44 275 THR A N 1
ATOM 2187 C CA . THR A 1 275 ? 15.063 4.729 -18.540 1.00 94.44 275 THR A CA 1
ATOM 2188 C C . THR A 1 275 ? 14.097 5.892 -18.654 1.00 94.44 275 THR A C 1
ATOM 2190 O O . THR A 1 275 ? 14.077 6.621 -19.656 1.00 94.44 275 THR A O 1
ATOM 2193 N N . VAL A 1 276 ? 13.224 5.992 -17.654 1.00 97.38 276 VAL A N 1
ATOM 2194 C CA . VAL A 1 276 ? 12.218 7.047 -17.516 1.00 97.38 276 VAL A CA 1
ATOM 2195 C C . VAL A 1 276 ? 12.268 7.543 -16.081 1.00 97.38 276 VAL A C 1
ATOM 2197 O O . VAL A 1 276 ? 12.038 6.768 -15.155 1.00 97.38 276 VAL A O 1
ATOM 2200 N N . ASN A 1 277 ? 12.532 8.829 -15.872 1.00 97.19 277 ASN A N 1
ATOM 2201 C CA . ASN A 1 277 ? 12.461 9.394 -14.530 1.00 97.19 277 ASN A CA 1
ATOM 2202 C C . ASN A 1 277 ? 10.997 9.529 -14.084 1.00 97.19 277 ASN A C 1
ATOM 2204 O O . ASN A 1 277 ? 10.128 9.868 -14.892 1.00 97.19 277 ASN A O 1
ATOM 2208 N N . VAL A 1 278 ? 10.702 9.345 -12.794 1.00 98.25 278 VAL A N 1
ATOM 2209 C CA . VAL A 1 278 ? 9.338 9.565 -12.266 1.00 98.25 278 VAL A CA 1
ATOM 2210 C C . VAL A 1 278 ? 8.835 10.988 -12.544 1.00 98.25 278 VAL A C 1
ATOM 2212 O O . VAL A 1 278 ? 7.648 11.173 -12.812 1.00 98.25 278 VAL A O 1
ATOM 2215 N N . THR A 1 279 ? 9.720 11.987 -12.573 1.00 97.62 279 THR A N 1
ATOM 2216 C CA . THR A 1 279 ? 9.398 13.374 -12.941 1.00 97.62 279 THR A CA 1
ATOM 2217 C C . THR A 1 279 ? 8.822 13.484 -14.357 1.00 97.62 279 THR A C 1
ATOM 2219 O O . THR A 1 279 ? 7.937 14.309 -14.595 1.00 97.62 279 THR A O 1
ATOM 2222 N N . GLU A 1 280 ? 9.234 12.623 -15.293 1.00 97.69 280 GLU A N 1
ATOM 2223 C CA . GLU A 1 280 ? 8.651 12.584 -16.638 1.00 97.69 280 GLU A CA 1
ATOM 2224 C C . GLU A 1 280 ? 7.198 12.084 -16.598 1.00 97.69 280 GLU A C 1
ATOM 2226 O O . GLU A 1 280 ? 6.306 12.693 -17.199 1.00 97.69 280 GLU A O 1
ATOM 2231 N N . VAL A 1 281 ? 6.929 11.021 -15.832 1.00 98.50 281 VAL A N 1
ATOM 2232 C CA . VAL A 1 281 ? 5.564 10.512 -15.617 1.00 98.50 281 VAL A CA 1
ATOM 2233 C C . VAL A 1 281 ? 4.705 11.555 -14.901 1.00 98.50 281 VAL A C 1
ATOM 2235 O O . VAL A 1 281 ? 3.571 11.799 -15.316 1.00 98.50 281 VAL A O 1
ATOM 2238 N N . TYR A 1 282 ? 5.249 12.229 -13.884 1.00 98.38 282 TYR A N 1
ATOM 2239 C CA . TYR A 1 282 ? 4.599 13.354 -13.212 1.00 98.38 282 TYR A CA 1
ATOM 2240 C C . TYR A 1 282 ? 4.216 14.454 -14.199 1.00 98.38 282 TYR A C 1
ATOM 2242 O O . TYR A 1 282 ? 3.056 14.865 -14.224 1.00 98.38 282 TYR A O 1
ATOM 2250 N N . GLY A 1 283 ? 5.151 14.903 -15.040 1.00 97.75 283 GLY A N 1
ATOM 2251 C CA . GLY A 1 283 ? 4.902 15.952 -16.026 1.00 97.75 283 GLY A CA 1
ATOM 2252 C C . GLY A 1 283 ? 3.757 15.597 -16.975 1.00 97.75 283 GLY A C 1
ATOM 2253 O O . GLY A 1 283 ? 2.883 16.427 -17.223 1.00 97.75 283 GLY A O 1
ATOM 2254 N N . LYS A 1 284 ? 3.712 14.343 -17.440 1.00 97.06 284 LYS A N 1
ATOM 2255 C CA . LYS A 1 284 ? 2.662 13.841 -18.339 1.00 97.06 284 LYS A CA 1
ATOM 2256 C C . LYS A 1 284 ? 1.310 13.680 -17.654 1.00 97.06 284 LYS A C 1
ATOM 2258 O O . LYS A 1 284 ? 0.290 14.070 -18.208 1.00 97.06 284 LYS A O 1
ATOM 2263 N N . LEU A 1 285 ? 1.277 13.113 -16.451 1.00 97.56 285 LEU A N 1
ATOM 2264 C CA . LEU A 1 285 ? 0.016 12.880 -15.750 1.00 97.56 285 LEU A CA 1
ATOM 2265 C C . LEU A 1 285 ? -0.544 14.157 -15.134 1.00 97.56 285 LEU A C 1
ATOM 2267 O O . LEU A 1 285 ? -1.758 14.291 -15.046 1.00 97.56 285 LEU A O 1
ATOM 2271 N N . LYS A 1 286 ? 0.290 15.127 -14.749 1.00 96.94 286 LYS A N 1
ATOM 2272 C CA . LYS A 1 286 ? -0.167 16.406 -14.184 1.00 96.94 286 LYS A CA 1
ATOM 2273 C C . LYS A 1 286 ? -1.137 17.141 -15.110 1.00 96.94 286 LYS A C 1
ATOM 2275 O O . LYS A 1 286 ? -2.088 17.741 -14.610 1.00 96.94 286 LYS A O 1
ATOM 2280 N N . THR A 1 287 ? -0.926 17.069 -16.424 1.00 95.62 287 THR A N 1
ATOM 2281 C CA . THR A 1 287 ? -1.754 17.751 -17.435 1.00 95.62 287 THR A CA 1
ATOM 2282 C C . THR A 1 287 ? -3.088 17.053 -17.705 1.00 95.62 287 THR A C 1
ATOM 2284 O O . THR A 1 287 ? -3.984 17.658 -18.289 1.00 95.62 287 THR A O 1
ATOM 2287 N N . GLN A 1 288 ? -3.256 15.807 -17.253 1.00 97.38 288 GLN A N 1
ATOM 2288 C CA . GLN A 1 288 ? -4.511 15.071 -17.376 1.00 97.38 288 GLN A CA 1
ATOM 2289 C C . GLN A 1 288 ? -5.624 15.720 -16.554 1.00 97.38 288 GLN A C 1
ATOM 2291 O O . GLN A 1 288 ? -5.378 16.255 -15.470 1.00 97.38 288 GLN A O 1
ATOM 2296 N N . SER A 1 289 ? -6.863 15.639 -17.044 1.00 96.50 289 SER A N 1
ATOM 2297 C CA . SER A 1 289 ? -8.009 16.285 -16.398 1.00 96.50 289 SER A CA 1
ATOM 2298 C C . SER A 1 289 ? -8.443 15.623 -15.095 1.00 96.50 289 SER A C 1
ATOM 2300 O O . SER A 1 289 ? -9.107 16.292 -14.318 1.00 96.50 289 SER A O 1
ATOM 2302 N N . ALA A 1 290 ? -8.085 14.359 -14.838 1.00 97.88 290 ALA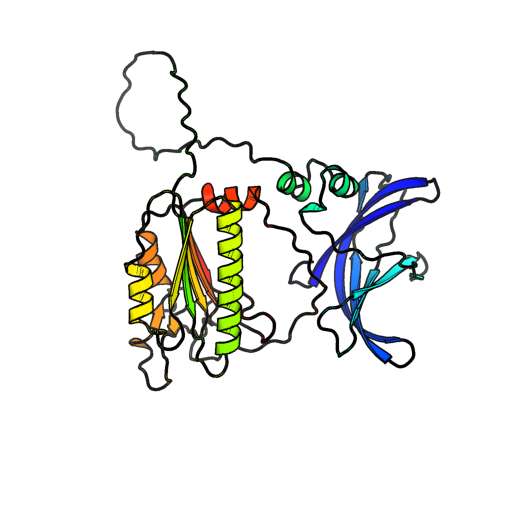 A N 1
ATOM 2303 C CA . ALA A 1 290 ? -8.359 13.680 -13.568 1.00 97.88 290 ALA A CA 1
ATOM 2304 C C . ALA A 1 290 ? -8.045 14.575 -12.353 1.00 97.88 290 ALA A C 1
ATOM 2306 O O . ALA A 1 290 ? -6.958 15.168 -12.277 1.00 97.88 290 ALA A O 1
ATOM 2307 N N . HIS A 1 291 ? -8.987 14.667 -11.409 1.00 97.38 291 HIS A N 1
ATOM 2308 C CA . HIS A 1 291 ? -8.843 15.512 -10.222 1.00 97.38 291 HIS A CA 1
ATOM 2309 C C . HIS A 1 291 ? -7.770 14.988 -9.268 1.00 97.38 291 HIS A C 1
ATOM 2311 O O . HIS A 1 291 ? -7.036 15.786 -8.690 1.00 97.38 291 HIS A O 1
ATOM 2317 N N . LEU A 1 292 ? -7.626 13.665 -9.151 1.00 98.44 292 LEU A N 1
ATOM 2318 C CA . LEU A 1 292 ? -6.599 13.017 -8.341 1.00 98.44 292 LEU A CA 1
ATOM 2319 C C . LEU A 1 292 ? -5.688 12.143 -9.208 1.00 98.44 292 LEU A C 1
ATOM 2321 O O . LEU A 1 292 ? -6.161 11.323 -10.000 1.00 98.44 292 LEU A O 1
ATOM 2325 N N . LYS A 1 293 ? -4.374 12.290 -9.020 1.00 98.56 293 LYS A N 1
ATOM 2326 C CA . LYS A 1 293 ? -3.360 11.389 -9.571 1.00 98.56 293 LYS A CA 1
ATOM 2327 C C . LYS A 1 293 ? -2.445 10.866 -8.472 1.00 98.56 293 LYS A C 1
ATOM 2329 O O . LYS A 1 293 ? -1.921 11.656 -7.691 1.00 98.56 293 LYS A O 1
ATOM 2334 N N . LEU A 1 294 ? -2.214 9.560 -8.456 1.00 98.69 294 LEU A N 1
ATOM 2335 C CA . LEU A 1 294 ? -1.243 8.906 -7.581 1.00 98.69 294 LEU A CA 1
ATOM 2336 C C . LEU A 1 294 ? -0.152 8.275 -8.447 1.00 98.69 294 LEU A C 1
ATOM 2338 O O . LEU A 1 294 ? -0.465 7.529 -9.369 1.00 98.69 294 LEU A O 1
ATOM 2342 N N . ILE A 1 295 ? 1.110 8.582 -8.165 1.00 98.81 295 ILE A N 1
ATOM 2343 C CA . ILE A 1 295 ? 2.283 8.042 -8.856 1.00 98.81 295 ILE A CA 1
ATOM 2344 C C . ILE A 1 295 ? 3.124 7.336 -7.799 1.00 98.81 295 ILE A C 1
ATOM 2346 O O . ILE A 1 295 ? 3.716 7.992 -6.945 1.00 98.81 295 ILE A O 1
ATOM 2350 N N . LEU A 1 296 ? 3.117 6.007 -7.834 1.00 98.75 296 LEU A N 1
ATOM 2351 C CA . LEU A 1 296 ? 3.725 5.141 -6.829 1.00 98.75 296 LEU A CA 1
ATOM 2352 C C . LEU A 1 296 ? 4.826 4.306 -7.485 1.00 98.75 296 LEU A C 1
ATOM 2354 O O . LEU A 1 296 ? 4.552 3.560 -8.422 1.00 98.75 296 LEU A O 1
ATOM 2358 N N . THR A 1 297 ? 6.068 4.408 -7.023 1.00 98.31 297 THR A N 1
ATOM 2359 C CA . THR A 1 297 ? 7.183 3.667 -7.637 1.00 98.31 297 THR A CA 1
ATOM 2360 C C . THR A 1 297 ? 7.968 2.872 -6.606 1.00 98.31 297 THR A C 1
ATOM 2362 O O . THR A 1 297 ? 8.591 3.452 -5.718 1.00 98.31 297 THR A O 1
ATOM 2365 N N . ASP A 1 298 ? 7.985 1.552 -6.753 1.00 97.44 298 ASP A N 1
ATOM 2366 C CA . ASP A 1 298 ? 8.755 0.645 -5.909 1.00 97.44 298 ASP A CA 1
ATOM 2367 C C . ASP A 1 298 ? 10.029 0.153 -6.600 1.00 97.44 298 ASP A C 1
ATOM 2369 O O . ASP A 1 298 ? 10.103 -0.943 -7.172 1.00 97.44 298 ASP A O 1
ATOM 2373 N N . CYS A 1 299 ? 11.050 0.999 -6.531 1.00 95.81 299 CYS A N 1
ATOM 2374 C CA . CYS A 1 299 ? 12.383 0.743 -7.046 1.00 95.81 299 CYS A CA 1
ATOM 2375 C C . CYS A 1 299 ? 13.439 1.475 -6.216 1.00 95.81 299 CYS A C 1
ATOM 2377 O O . CYS A 1 299 ? 13.121 2.379 -5.440 1.00 95.81 299 CYS A O 1
ATOM 2379 N N . CYS A 1 300 ? 14.695 1.049 -6.354 1.00 94.75 300 CYS A N 1
ATOM 2380 C CA . CYS A 1 300 ? 15.821 1.723 -5.718 1.00 94.75 300 CYS A CA 1
ATOM 2381 C C . CYS A 1 300 ? 16.010 3.131 -6.295 1.00 94.75 300 CYS A C 1
ATOM 2383 O O . CYS A 1 300 ? 15.582 3.435 -7.410 1.00 94.75 300 CYS A O 1
ATOM 2385 N N . ASN A 1 301 ? 16.689 3.974 -5.527 1.00 95.38 301 ASN A N 1
ATOM 2386 C CA . ASN A 1 301 ? 17.091 5.315 -5.937 1.00 95.38 301 ASN A CA 1
ATOM 2387 C C . ASN A 1 301 ? 18.570 5.533 -5.572 1.00 95.38 301 ASN A C 1
ATOM 2389 O O . ASN A 1 301 ? 18.980 6.596 -5.118 1.00 95.38 301 ASN A O 1
ATOM 2393 N N . THR A 1 302 ? 19.371 4.477 -5.722 1.00 91.38 302 THR A N 1
ATOM 2394 C CA . THR A 1 302 ? 20.805 4.442 -5.427 1.00 91.38 302 THR A CA 1
ATOM 2395 C C . THR A 1 302 ? 21.623 5.036 -6.558 1.00 91.38 302 THR A C 1
ATOM 2397 O O . THR A 1 302 ? 21.247 4.955 -7.726 1.00 91.38 302 THR A O 1
ATOM 2400 N N . ILE A 1 303 ? 22.782 5.590 -6.219 1.00 83.81 303 ILE A N 1
ATOM 2401 C CA . ILE A 1 303 ? 23.788 5.968 -7.206 1.00 83.81 303 ILE A CA 1
ATOM 2402 C C . ILE A 1 303 ? 24.463 4.675 -7.691 1.00 83.81 303 ILE A C 1
ATOM 2404 O O . ILE A 1 303 ? 25.008 3.945 -6.871 1.00 83.81 303 ILE A O 1
ATOM 2408 N N . LEU A 1 304 ? 24.413 4.404 -9.002 1.00 67.81 304 LEU A N 1
ATOM 2409 C CA . LEU A 1 304 ? 24.814 3.139 -9.655 1.00 67.81 304 LEU A CA 1
ATOM 2410 C C . LEU A 1 304 ? 23.839 1.964 -9.413 1.00 67.81 304 LEU A C 1
ATOM 2412 O O . LEU A 1 304 ? 23.006 2.001 -8.508 1.00 67.81 304 LEU A O 1
ATOM 2416 N N . ASP A 1 305 ? 23.924 0.953 -10.293 1.00 61.12 305 ASP A N 1
ATOM 2417 C CA . ASP A 1 305 ? 23.036 -0.225 -10.456 1.00 61.12 305 ASP A CA 1
ATOM 2418 C C . ASP A 1 305 ? 23.098 -1.196 -9.251 1.00 61.12 305 ASP A C 1
ATOM 2420 O O . ASP A 1 305 ? 23.404 -2.388 -9.373 1.00 61.12 305 ASP A O 1
ATOM 2424 N N . GLU A 1 306 ? 22.879 -0.670 -8.045 1.00 59.12 306 GLU A N 1
ATOM 2425 C CA . GLU A 1 306 ? 22.703 -1.470 -6.847 1.00 59.12 306 GLU A CA 1
ATOM 2426 C C . GLU A 1 306 ? 21.368 -2.207 -6.910 1.00 59.12 306 GLU A C 1
ATOM 2428 O O . GLU A 1 306 ? 20.314 -1.698 -7.297 1.00 59.12 306 GLU A O 1
ATOM 2433 N N . GLN A 1 307 ? 21.432 -3.476 -6.536 1.00 62.06 307 GLN A N 1
ATOM 2434 C CA . GLN A 1 307 ? 20.361 -4.414 -6.804 1.00 62.06 307 GLN A CA 1
ATOM 2435 C C . GLN A 1 307 ? 19.272 -4.301 -5.737 1.00 62.06 307 GLN A C 1
ATOM 2437 O O . GLN A 1 307 ? 19.562 -4.253 -4.539 1.00 62.06 307 GLN A O 1
ATOM 2442 N N . LYS A 1 308 ? 18.002 -4.357 -6.160 1.00 72.44 308 LYS A N 1
ATOM 2443 C CA . LYS A 1 308 ? 16.866 -4.489 -5.237 1.00 72.44 308 LYS A CA 1
ATOM 2444 C C . LYS A 1 308 ? 17.048 -5.747 -4.377 1.00 72.44 308 LYS A C 1
ATOM 2446 O O . LYS A 1 308 ? 17.171 -6.854 -4.903 1.00 72.44 308 LYS A O 1
ATOM 2451 N N . MET A 1 309 ? 17.086 -5.585 -3.052 1.00 66.88 309 MET A N 1
ATOM 2452 C CA . MET A 1 309 ? 17.441 -6.669 -2.127 1.00 66.88 309 MET A CA 1
ATOM 2453 C C . MET A 1 309 ? 16.226 -7.450 -1.612 1.00 66.88 309 MET A C 1
ATOM 2455 O O . MET A 1 309 ? 15.209 -6.872 -1.212 1.00 66.88 309 MET A O 1
ATOM 2459 N N . PHE A 1 310 ? 16.382 -8.774 -1.526 1.00 66.25 310 PHE A N 1
ATOM 2460 C CA . PHE A 1 310 ? 15.443 -9.657 -0.838 1.00 66.25 310 PHE A CA 1
ATOM 2461 C C . PHE A 1 310 ? 15.618 -9.564 0.677 1.00 66.25 310 PHE A C 1
ATOM 2463 O O . PHE A 1 310 ? 16.711 -9.744 1.209 1.00 66.25 310 PHE A O 1
ATOM 2470 N N . SER A 1 311 ? 14.526 -9.300 1.386 1.00 69.19 311 SER A N 1
ATOM 2471 C CA . SER A 1 311 ? 14.485 -9.290 2.849 1.00 69.19 311 SER A CA 1
ATOM 2472 C C . SER A 1 311 ? 13.755 -10.511 3.400 1.00 69.19 311 SER A C 1
ATOM 2474 O O . SER A 1 311 ? 13.007 -11.184 2.693 1.00 69.19 311 SER A O 1
ATOM 2476 N N . LYS A 1 312 ? 13.960 -10.798 4.690 1.00 67.25 312 LYS A N 1
ATOM 2477 C CA . LYS A 1 312 ? 13.217 -11.852 5.392 1.00 67.25 312 LYS A CA 1
ATOM 2478 C C . LYS A 1 312 ? 11.730 -11.503 5.452 1.00 67.25 312 LYS A C 1
ATOM 2480 O O . LYS A 1 312 ? 11.387 -10.340 5.651 1.00 67.25 312 LYS A O 1
ATOM 2485 N N . SER A 1 313 ? 10.870 -12.512 5.335 1.00 61.91 313 SER A N 1
ATOM 2486 C CA . SER A 1 313 ? 9.447 -12.370 5.640 1.00 61.91 313 SER A CA 1
ATOM 2487 C C . SER A 1 313 ? 9.237 -11.950 7.093 1.00 61.91 313 SER A C 1
ATOM 2489 O O . SER A 1 313 ? 9.905 -12.452 7.996 1.00 61.91 313 SER A O 1
ATOM 2491 N N . PHE A 1 314 ? 8.272 -11.063 7.319 1.00 67.50 314 PHE A N 1
ATOM 2492 C CA . PHE A 1 314 ? 7.743 -10.786 8.650 1.00 67.50 314 PHE A CA 1
ATOM 2493 C C . PHE A 1 314 ? 6.776 -11.890 9.083 1.00 67.50 314 PHE A C 1
ATOM 2495 O O . PHE A 1 314 ? 6.057 -12.455 8.251 1.00 67.50 314 PHE A O 1
ATOM 2502 N N . ALA A 1 315 ? 6.720 -12.166 10.389 1.00 71.94 315 ALA A N 1
ATOM 2503 C CA . ALA A 1 315 ? 5.755 -13.089 10.972 1.00 71.94 315 ALA A CA 1
ATOM 2504 C C . ALA A 1 315 ? 4.320 -12.700 10.571 1.00 71.94 315 ALA A C 1
ATOM 2506 O O . ALA A 1 315 ? 3.876 -11.598 10.886 1.00 71.94 315 ALA A O 1
ATOM 2507 N N . SER A 1 316 ? 3.575 -13.578 9.890 1.00 74.94 316 SER A N 1
ATOM 2508 C CA . SER A 1 316 ? 2.173 -13.336 9.508 1.00 74.94 316 SER A CA 1
ATOM 2509 C C . SER A 1 316 ? 1.211 -14.007 10.481 1.00 74.94 316 SER A C 1
ATOM 2511 O O . SER A 1 316 ? 1.264 -15.217 10.682 1.00 74.94 316 SER A O 1
ATOM 2513 N N . THR A 1 317 ? 0.297 -13.238 11.064 1.00 78.81 317 THR A N 1
ATOM 2514 C CA . THR A 1 317 ? -0.910 -13.785 11.700 1.00 78.81 317 THR A CA 1
ATOM 2515 C C . THR A 1 317 ? -2.013 -13.895 10.653 1.00 78.81 317 THR A C 1
ATOM 2517 O O . THR A 1 317 ? -2.060 -13.065 9.741 1.00 78.81 317 THR A O 1
ATOM 2520 N N . MET A 1 318 ? -2.946 -14.843 10.806 1.00 74.94 318 MET A N 1
ATOM 2521 C CA . MET A 1 318 ? -4.128 -14.884 9.933 1.00 74.94 318 MET A CA 1
ATOM 2522 C C . MET A 1 318 ? -4.805 -13.505 9.887 1.00 74.94 318 MET A C 1
ATOM 2524 O O . MET A 1 318 ? -4.985 -12.846 10.915 1.00 74.94 318 MET A O 1
ATOM 2528 N N . ARG A 1 319 ? -5.164 -13.064 8.681 1.00 69.00 319 ARG A N 1
ATOM 2529 C CA . ARG A 1 319 ? -5.765 -11.749 8.445 1.00 69.00 319 ARG A CA 1
ATOM 2530 C C . ARG A 1 319 ? -7.275 -11.876 8.324 1.00 69.00 319 ARG A C 1
ATOM 2532 O O . ARG A 1 319 ? -7.781 -12.837 7.751 1.00 69.00 319 ARG A O 1
ATOM 2539 N N . SER A 1 320 ? -7.982 -10.886 8.852 1.00 64.56 320 SER A N 1
ATOM 2540 C CA . SER A 1 320 ? -9.400 -10.719 8.567 1.00 64.56 320 SER A CA 1
ATOM 2541 C C . SER A 1 320 ? -9.605 -9.988 7.237 1.00 64.56 320 SER A C 1
ATOM 2543 O O . SER A 1 320 ? -8.838 -9.081 6.906 1.00 64.56 320 SER A O 1
ATOM 2545 N N . ASN A 1 321 ? -10.686 -10.319 6.528 1.00 67.50 321 ASN A N 1
ATOM 2546 C CA . ASN A 1 321 ? -11.205 -9.509 5.432 1.00 67.50 321 ASN A CA 1
ATOM 2547 C C . ASN A 1 321 ? -12.040 -8.341 5.981 1.00 67.50 321 ASN A C 1
ATOM 2549 O O . ASN A 1 321 ? -13.260 -8.284 5.794 1.00 67.50 321 ASN A O 1
ATOM 2553 N N . ILE A 1 322 ? -11.383 -7.405 6.672 1.00 69.19 322 ILE A N 1
ATOM 2554 C CA . ILE A 1 322 ? -11.982 -6.101 6.965 1.00 69.19 322 ILE A CA 1
ATOM 2555 C C . ILE A 1 322 ? -11.839 -5.244 5.702 1.00 69.19 322 ILE A C 1
ATOM 2557 O O . ILE A 1 322 ? -10.731 -4.902 5.297 1.00 69.19 322 ILE A O 1
ATOM 2561 N N . GLN A 1 323 ? -12.962 -4.951 5.051 1.00 69.12 323 GLN A N 1
ATOM 2562 C CA . GLN A 1 323 ? -13.063 -4.048 3.912 1.00 69.12 323 GLN A CA 1
ATOM 2563 C C . GLN A 1 323 ? -12.537 -2.654 4.255 1.00 69.12 323 GLN A C 1
ATOM 2565 O O . GLN A 1 323 ? -12.544 -2.220 5.408 1.00 69.12 323 GLN A O 1
ATOM 2570 N N . TRP A 1 324 ? -12.119 -1.942 3.212 1.00 73.38 324 TRP A N 1
ATOM 2571 C CA . TRP A 1 324 ? -11.698 -0.555 3.308 1.00 73.38 324 TRP A CA 1
ATOM 2572 C C . TRP A 1 324 ? -12.741 0.312 4.018 1.00 73.38 324 TRP A C 1
ATOM 2574 O O . TRP A 1 324 ? -13.946 0.174 3.799 1.00 73.38 324 TRP A O 1
ATOM 2584 N N . SER A 1 325 ? -12.263 1.255 4.831 1.00 77.38 325 SER A N 1
ATOM 2585 C CA . SER A 1 325 ? -13.109 2.324 5.357 1.00 77.38 325 SER A CA 1
ATOM 2586 C C . SER A 1 325 ? -13.663 3.133 4.186 1.00 77.38 325 SER A C 1
ATOM 2588 O O . SER A 1 325 ? -12.925 3.867 3.523 1.00 77.38 325 SER A O 1
ATOM 2590 N N . LYS A 1 326 ? -14.969 2.999 3.928 1.00 77.00 326 LYS A N 1
ATOM 2591 C CA . LYS A 1 326 ? -15.625 3.703 2.824 1.00 77.00 326 LYS A CA 1
ATOM 2592 C C . LYS A 1 326 ? -15.476 5.216 2.972 1.00 77.00 326 LYS A C 1
ATOM 2594 O O . LYS A 1 326 ? -15.194 5.879 1.982 1.00 77.00 326 LYS A O 1
ATOM 2599 N N . SER A 1 327 ? -15.588 5.751 4.190 1.00 79.31 327 SER A N 1
ATOM 2600 C CA . SER A 1 327 ? -15.398 7.181 4.459 1.00 79.31 327 SER A CA 1
ATOM 2601 C C . SER A 1 327 ? -13.994 7.653 4.085 1.00 79.31 327 SER A C 1
ATOM 2603 O O . SER A 1 327 ? -13.850 8.683 3.430 1.00 79.31 327 SER A O 1
ATOM 2605 N N . ASN A 1 328 ? -12.956 6.891 4.440 1.00 85.69 328 ASN A N 1
ATOM 2606 C CA . ASN A 1 328 ? -11.576 7.233 4.098 1.00 85.69 328 ASN A CA 1
ATOM 2607 C C . ASN A 1 328 ? -11.338 7.129 2.593 1.00 85.69 328 ASN A C 1
ATOM 2609 O O . ASN A 1 328 ? -10.698 8.006 2.017 1.00 85.69 328 ASN A O 1
ATOM 2613 N N . CYS A 1 329 ? -11.891 6.099 1.946 1.00 89.00 329 CYS A N 1
ATOM 2614 C CA . CYS A 1 329 ? -11.837 5.972 0.497 1.00 89.00 329 CYS A CA 1
ATOM 2615 C C . CYS A 1 329 ? -12.539 7.149 -0.192 1.00 89.00 329 CYS A C 1
ATOM 2617 O O . CYS A 1 329 ? -11.957 7.752 -1.083 1.00 89.00 329 CYS A O 1
ATOM 2619 N N . GLU A 1 330 ? -13.742 7.536 0.233 1.00 88.75 330 GLU A N 1
ATOM 2620 C CA . GLU A 1 330 ? -14.438 8.704 -0.317 1.00 88.75 330 GLU A CA 1
ATOM 2621 C C . GLU A 1 330 ? -13.624 9.985 -0.095 1.00 88.75 330 GLU A C 1
ATOM 2623 O O . GLU A 1 330 ? -13.449 10.778 -1.019 1.00 88.75 330 GLU A O 1
ATOM 2628 N N . ASN A 1 331 ? -13.084 10.176 1.112 1.00 88.88 331 ASN A N 1
ATOM 2629 C CA . ASN A 1 331 ? -12.291 11.352 1.454 1.00 88.88 331 ASN A CA 1
ATOM 2630 C C . ASN A 1 331 ? -11.032 11.476 0.602 1.00 88.88 331 ASN A C 1
ATOM 2632 O O . ASN A 1 331 ? -10.760 12.568 0.110 1.00 88.88 331 ASN A O 1
ATOM 2636 N N . LEU A 1 332 ? -10.287 10.386 0.420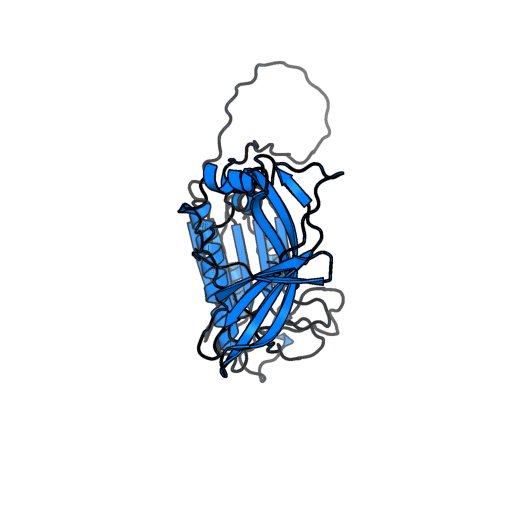 1.00 92.44 332 LEU A N 1
ATOM 2637 C CA . LEU A 1 332 ? -9.073 10.393 -0.386 1.00 92.44 332 LEU A CA 1
ATOM 2638 C C . LEU A 1 332 ? -9.399 10.483 -1.878 1.00 92.44 332 LEU A C 1
ATOM 2640 O O . LEU A 1 332 ? -8.920 11.385 -2.552 1.00 92.44 332 LEU A O 1
ATOM 2644 N N . PHE A 1 333 ? -10.217 9.564 -2.387 1.00 95.25 333 PHE A N 1
ATOM 2645 C CA . PHE A 1 333 ? -10.364 9.345 -3.823 1.00 95.25 333 PHE A CA 1
ATOM 2646 C C . PHE A 1 333 ? -11.411 10.227 -4.496 1.00 95.25 333 PHE A C 1
ATOM 2648 O O . PHE A 1 333 ? -11.320 10.402 -5.702 1.00 95.25 333 PHE A O 1
ATOM 2655 N N . LEU A 1 334 ? -12.402 10.752 -3.767 1.00 93.44 334 LEU A N 1
ATOM 2656 C CA . LEU A 1 334 ? -13.470 11.574 -4.359 1.00 93.44 334 LEU A CA 1
ATOM 2657 C C . LEU A 1 334 ? -13.420 13.042 -3.928 1.00 93.44 334 LEU A C 1
ATOM 2659 O O . LEU A 1 334 ? -14.057 13.881 -4.562 1.00 93.44 334 LEU A O 1
ATOM 2663 N N . ARG A 1 335 ? -12.738 13.359 -2.817 1.00 91.25 335 ARG A N 1
ATOM 2664 C CA . ARG A 1 335 ? -12.755 14.710 -2.226 1.00 91.25 335 ARG A CA 1
ATOM 2665 C C . ARG A 1 335 ? -11.410 15.424 -2.260 1.00 91.25 335 ARG A C 1
ATOM 2667 O O . ARG A 1 335 ? -11.407 16.649 -2.173 1.00 91.25 335 ARG A O 1
ATOM 2674 N N . GLN A 1 336 ? -10.293 14.706 -2.380 1.00 93.88 336 GLN A N 1
ATOM 2675 C CA . GLN A 1 336 ? -8.994 15.344 -2.603 1.00 93.88 336 GLN A CA 1
ATOM 2676 C C . GLN A 1 336 ? -8.754 15.590 -4.084 1.00 93.88 336 GLN A C 1
ATOM 2678 O O . GLN A 1 336 ? -9.273 14.888 -4.943 1.00 93.88 336 GLN A O 1
ATOM 2683 N N . SER A 1 337 ? -7.936 16.586 -4.395 1.00 96.06 337 SER A N 1
ATOM 2684 C CA . SER A 1 337 ? -7.466 16.846 -5.753 1.00 96.06 337 SER A CA 1
ATOM 2685 C C . SER A 1 337 ? -5.984 17.183 -5.723 1.00 96.06 337 SER A C 1
ATOM 2687 O O . SER A 1 337 ? -5.500 17.787 -4.769 1.00 96.06 337 SER A O 1
ATOM 2689 N N . GLY A 1 338 ? -5.261 16.800 -6.766 1.00 97.06 338 GLY A N 1
ATOM 2690 C CA . GLY A 1 338 ? -3.828 17.026 -6.878 1.00 97.06 338 GLY A CA 1
ATOM 2691 C C . GLY A 1 338 ? -3.084 15.840 -7.474 1.00 97.06 338 GLY A C 1
ATOM 2692 O O . GLY A 1 338 ? -3.675 14.902 -8.011 1.00 97.06 338 GLY A O 1
ATOM 2693 N N . VAL A 1 339 ? -1.759 15.914 -7.387 1.00 98.12 339 VAL A N 1
ATOM 2694 C CA . VAL A 1 339 ? -0.845 14.855 -7.812 1.00 98.12 339 VAL A CA 1
ATOM 2695 C C . VAL A 1 339 ? 0.019 14.487 -6.617 1.00 98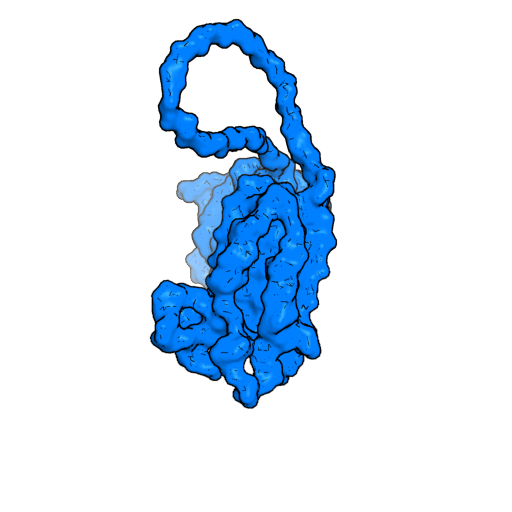.12 339 VAL A C 1
ATOM 2697 O O . VAL A 1 339 ? 0.704 15.351 -6.074 1.00 98.12 339 VAL A O 1
ATOM 2700 N N . VAL A 1 340 ? -0.012 13.220 -6.224 1.00 98.12 340 VAL A N 1
ATOM 2701 C CA . VAL A 1 340 ? 0.885 12.659 -5.213 1.00 98.12 340 VAL A CA 1
ATOM 2702 C C . VAL A 1 340 ? 1.926 11.818 -5.931 1.00 98.12 340 VAL A C 1
ATOM 2704 O O . VAL A 1 340 ? 1.571 10.951 -6.727 1.00 98.12 340 VAL A O 1
ATOM 2707 N N . VAL A 1 341 ? 3.197 12.076 -5.640 1.00 98.25 341 VAL A N 1
ATOM 2708 C CA . VAL A 1 341 ? 4.322 11.259 -6.099 1.00 98.25 341 VAL A CA 1
ATOM 2709 C C . VAL A 1 341 ? 4.988 10.669 -4.870 1.00 98.25 341 VAL A C 1
ATOM 2711 O O . VAL A 1 341 ? 5.394 11.414 -3.979 1.00 98.25 341 VAL A O 1
ATOM 2714 N N . ALA A 1 342 ? 5.071 9.346 -4.814 1.00 97.75 342 ALA A N 1
ATOM 2715 C CA . ALA A 1 342 ? 5.698 8.627 -3.722 1.00 97.75 342 ALA A CA 1
ATOM 2716 C C . ALA A 1 342 ? 6.551 7.482 -4.278 1.00 97.75 342 ALA A C 1
ATOM 2718 O O . ALA A 1 342 ? 6.096 6.679 -5.094 1.00 97.75 342 ALA A O 1
ATOM 2719 N N . SER A 1 343 ? 7.795 7.421 -3.820 1.00 97.19 343 SER A N 1
ATOM 2720 C CA . SER A 1 343 ? 8.773 6.416 -4.222 1.00 97.19 343 SER A CA 1
ATOM 2721 C C . SER A 1 343 ? 9.250 5.656 -2.991 1.00 97.19 343 SER A C 1
ATOM 2723 O O . SER A 1 343 ? 9.355 6.237 -1.914 1.00 97.19 343 SER A O 1
ATOM 2725 N N . ALA A 1 344 ? 9.550 4.368 -3.152 1.00 96.12 344 ALA A N 1
ATOM 2726 C CA . ALA A 1 344 ? 9.973 3.499 -2.055 1.00 96.12 344 ALA A CA 1
ATOM 2727 C C . ALA A 1 344 ? 11.325 3.884 -1.426 1.00 96.12 344 ALA A C 1
ATOM 2729 O O . ALA A 1 344 ? 11.628 3.427 -0.327 1.00 96.12 344 ALA A O 1
ATOM 2730 N N . ALA A 1 345 ? 12.137 4.679 -2.125 1.00 95.06 345 ALA A N 1
ATOM 2731 C CA . ALA A 1 345 ? 13.496 5.024 -1.733 1.00 95.06 345 ALA A CA 1
ATOM 2732 C C . ALA A 1 345 ? 13.836 6.488 -2.062 1.00 95.06 345 ALA A C 1
ATOM 2734 O O . ALA A 1 345 ? 13.564 6.973 -3.168 1.00 95.06 345 ALA A O 1
ATOM 2735 N N . SER A 1 346 ? 14.477 7.175 -1.115 1.00 95.25 346 SER A N 1
ATOM 2736 C CA . SER A 1 346 ? 15.133 8.473 -1.324 1.00 95.25 346 SER A CA 1
ATOM 2737 C C . SER A 1 346 ? 16.473 8.294 -2.042 1.00 95.25 346 SER A C 1
ATOM 2739 O O . SER A 1 346 ? 16.963 7.174 -2.173 1.00 95.25 346 SER A O 1
ATOM 2741 N N . ILE A 1 347 ? 17.090 9.390 -2.496 1.00 94.31 347 ILE A N 1
ATOM 2742 C CA . ILE A 1 347 ? 18.415 9.337 -3.134 1.00 94.31 347 ILE A CA 1
ATOM 2743 C C . ILE A 1 347 ? 19.407 8.594 -2.223 1.00 94.31 347 ILE A C 1
ATOM 2745 O O . ILE A 1 347 ? 19.567 8.944 -1.055 1.00 94.31 347 ILE A O 1
ATOM 2749 N N . GLY A 1 348 ? 20.079 7.583 -2.770 1.00 90.75 348 GLY A N 1
ATOM 2750 C CA . GLY A 1 348 ? 21.023 6.721 -2.058 1.00 90.75 348 GLY A CA 1
ATOM 2751 C C . GLY A 1 348 ? 20.388 5.530 -1.332 1.00 90.75 348 GLY A C 1
ATOM 2752 O O . GLY A 1 348 ? 21.120 4.719 -0.772 1.00 90.75 348 GLY A O 1
ATOM 2753 N N . GLU A 1 349 ? 19.061 5.384 -1.339 1.00 92.94 349 GLU A N 1
ATOM 2754 C CA . GLU A 1 349 ? 18.364 4.301 -0.640 1.00 92.94 349 GLU A CA 1
ATOM 2755 C C . GLU A 1 349 ? 17.933 3.158 -1.573 1.00 92.94 349 GLU A C 1
ATOM 2757 O O . GLU A 1 349 ? 17.689 3.318 -2.775 1.00 92.94 349 GLU A O 1
ATOM 2762 N N . ILE A 1 350 ? 17.794 1.974 -0.975 1.00 90.88 350 ILE A N 1
ATOM 2763 C CA . ILE A 1 350 ? 17.415 0.728 -1.645 1.00 90.88 350 ILE A CA 1
ATOM 2764 C C . ILE A 1 350 ? 15.973 0.372 -1.295 1.00 90.88 350 ILE A C 1
ATOM 2766 O O . ILE A 1 350 ? 15.614 0.278 -0.119 1.00 90.88 350 ILE A O 1
ATOM 2770 N N . ALA A 1 351 ? 15.179 0.050 -2.315 1.00 91.88 351 ALA A N 1
ATOM 2771 C CA . ALA A 1 351 ? 13.887 -0.592 -2.126 1.00 91.88 351 ALA A CA 1
ATOM 2772 C C . ALA A 1 351 ? 14.058 -2.094 -1.850 1.00 91.88 351 ALA A C 1
ATOM 2774 O O . ALA A 1 351 ? 14.970 -2.751 -2.357 1.00 91.88 351 ALA A O 1
ATOM 2775 N N . ARG A 1 352 ? 13.165 -2.671 -1.045 1.00 89.25 352 ARG A N 1
ATOM 2776 C CA . ARG A 1 352 ? 13.253 -4.074 -0.616 1.00 89.25 352 ARG A CA 1
ATOM 2777 C C . ARG A 1 352 ? 11.981 -4.830 -0.959 1.00 89.25 352 ARG A C 1
ATOM 2779 O O . ARG A 1 352 ? 10.889 -4.270 -0.951 1.00 89.25 352 ARG A O 1
ATOM 2786 N N . CYS A 1 353 ? 12.145 -6.114 -1.247 1.00 88.19 353 CYS A N 1
ATOM 2787 C CA . CYS A 1 353 ? 11.040 -7.022 -1.530 1.00 88.19 353 CYS A CA 1
ATOM 2788 C C . CYS A 1 353 ? 11.253 -8.373 -0.847 1.00 88.19 353 CYS A C 1
ATOM 2790 O O . CYS A 1 353 ? 12.326 -8.652 -0.304 1.00 88.19 353 CYS A O 1
ATOM 2792 N N . ASN A 1 354 ? 10.237 -9.229 -0.874 1.00 88.81 354 ASN A N 1
ATOM 2793 C CA . ASN A 1 354 ? 10.390 -10.635 -0.540 1.00 88.81 354 ASN A CA 1
ATOM 2794 C C . ASN A 1 354 ? 9.424 -11.525 -1.342 1.00 88.81 354 ASN A C 1
ATOM 2796 O O . ASN A 1 354 ? 8.458 -11.049 -1.938 1.00 88.81 354 ASN A O 1
ATOM 2800 N N . LEU A 1 355 ? 9.681 -12.834 -1.345 1.00 85.12 355 LEU A N 1
ATOM 2801 C CA . LEU A 1 355 ? 8.917 -13.814 -2.133 1.00 85.12 355 LEU A CA 1
ATOM 2802 C C . LEU A 1 355 ? 7.495 -14.077 -1.614 1.00 85.12 355 LEU A C 1
ATOM 2804 O O . LEU A 1 355 ? 6.716 -14.746 -2.285 1.00 85.12 355 LEU A O 1
ATOM 2808 N N . GLU A 1 356 ? 7.148 -13.587 -0.426 1.00 81.25 356 GLU A N 1
ATOM 2809 C CA . GLU A 1 356 ? 5.827 -13.782 0.172 1.00 81.25 356 GLU A CA 1
ATOM 2810 C C . GLU A 1 356 ? 4.914 -12.567 -0.025 1.00 81.25 356 GLU A C 1
ATOM 2812 O O . GLU A 1 356 ? 3.688 -12.703 -0.120 1.00 81.25 356 GLU A O 1
ATOM 2817 N N . TYR A 1 357 ? 5.506 -11.373 -0.076 1.00 78.94 357 TYR A N 1
ATOM 2818 C CA . TYR A 1 357 ? 4.812 -10.099 -0.060 1.00 78.94 357 TYR A CA 1
ATOM 2819 C C . TYR A 1 357 ? 5.009 -9.238 -1.304 1.00 78.94 357 TYR A C 1
ATOM 2821 O O . TYR A 1 357 ? 4.195 -8.352 -1.522 1.00 78.94 357 TYR A O 1
ATOM 2829 N N . GLY A 1 358 ? 5.991 -9.534 -2.149 1.00 89.19 358 GLY A N 1
ATOM 2830 C CA . GLY A 1 358 ? 6.368 -8.597 -3.197 1.00 89.19 358 GLY A CA 1
ATOM 2831 C C . GLY A 1 358 ? 7.240 -7.478 -2.628 1.00 89.19 358 GLY A C 1
ATOM 2832 O O . GLY A 1 358 ? 7.987 -7.692 -1.667 1.00 89.19 358 GLY A O 1
ATOM 2833 N N . GLY A 1 359 ? 7.183 -6.309 -3.246 1.00 90.31 359 GLY A N 1
ATOM 2834 C CA . GLY A 1 359 ? 7.676 -5.054 -2.707 1.00 90.31 359 GLY A CA 1
ATOM 2835 C C . GLY A 1 359 ? 7.088 -4.722 -1.342 1.00 90.31 359 GLY A C 1
ATOM 2836 O O . GLY A 1 359 ? 5.961 -5.086 -1.037 1.00 90.31 359 GLY A O 1
ATOM 2837 N N . TYR A 1 360 ? 7.846 -4.037 -0.485 1.00 87.62 360 TYR A N 1
ATOM 2838 C CA . TYR A 1 360 ? 7.271 -3.540 0.773 1.00 87.62 360 TYR A CA 1
ATOM 2839 C C . TYR A 1 360 ? 6.458 -2.259 0.606 1.00 87.62 360 TYR A C 1
ATOM 2841 O O . TYR A 1 360 ? 5.651 -1.943 1.472 1.00 87.62 360 TYR A O 1
ATOM 2849 N N . PHE A 1 361 ? 6.681 -1.514 -0.475 1.00 92.75 361 PHE A N 1
ATOM 2850 C CA . PHE A 1 361 ? 6.008 -0.238 -0.695 1.00 92.75 361 PHE A CA 1
ATOM 2851 C C . PHE A 1 361 ? 4.629 -0.372 -1.365 1.00 92.75 361 PHE A C 1
ATOM 2853 O O . PHE A 1 361 ? 3.750 0.450 -1.104 1.00 92.75 361 PHE A O 1
ATOM 2860 N N . LEU A 1 362 ? 4.445 -1.378 -2.229 1.00 90.38 362 LEU A N 1
ATOM 2861 C CA . LEU A 1 362 ? 3.214 -1.651 -2.990 1.00 90.38 362 LEU A CA 1
ATOM 2862 C C . LEU A 1 362 ? 2.475 -2.866 -2.423 1.00 90.38 362 LEU A C 1
ATOM 2864 O O . LEU A 1 362 ? 1.219 -2.839 -2.428 1.00 90.38 362 LEU A O 1
#

Radius of gyration: 25.91 Å; chains: 1; bounding box: 59×80×68 Å

Secondary structure (DSSP, 8-state):
--TTSEEEEEEEEE-TT--EEEEEEEEEEEEEEEEETTEEEEEEEEEEEEEEEEES--TTT---PPPEEEEEE-TT-SSBEEEEEEEE-TTS-EEEPPP----PPPGGG--HHHHHTTS-TTSHHHHHHH-----------------------------------TT-EEEEEEEE-TT-TTTHHHHHHHHHHHHHHHHHHHHHTT-EEEEEEEEGGG-SHHHHHHHHHS----TT-EEEEEEES-EEB-TT-TT--SPEEE--SSTTS-TTTTEEEHHHHHHHHHTSS-SEEEEEEES---BS-PPPEE-PPPPPBPPP-----HHHHHHHHTT--EEEEEES--TT---EEETTTEES--